Protein AF-A0A836Z031-F1 (afdb_monomer)

Radius of gyration: 17.19 Å; Cα contacts (8 Å, |Δi|>4): 223; chains: 1; bounding box: 53×37×48 Å

Secondary structure (DSSP, 8-state):
-HHHHHHHHHHHHHHHHHHHHHHHHHHHTT-HHHHHHHHHHHHHHHHHHHHTTS-HHHHHHHHHHHHHHHHHHHHHHH--S---HHHHHHHHHHHHHHHHHHHHHHHHH-HHHHHHHHHHHHHHHHTT-SSHHHHHHHHHHHHHHHHHHHHHHHHHH---HHHHHHHHHHHHHHHHHHT-S--

Solvent-accessible surface area (backbone atoms only — not comparable to full-atom values): 9432 Å² total; per-residue (Å²): 110,66,84,63,49,52,58,53,51,53,49,46,49,58,43,26,71,55,38,9,41,52,17,17,54,32,50,72,72,72,40,53,65,55,50,54,53,42,34,54,34,31,52,52,11,37,54,49,10,61,73,72,74,43,64,37,68,57,31,15,42,54,41,24,51,51,52,52,52,50,50,54,53,49,53,68,72,70,60,92,69,94,74,56,80,69,58,58,54,52,51,50,53,52,49,51,54,48,42,52,49,51,46,66,47,33,82,81,56,37,54,74,38,51,43,43,50,19,45,47,29,15,57,49,18,51,78,76,34,92,47,68,67,55,13,16,55,46,3,30,54,47,36,46,52,17,46,53,53,5,46,53,52,16,70,74,66,76,46,60,50,50,64,33,26,44,52,39,39,50,49,55,40,53,54,57,54,74,74,61,86,75,134

Sequence (183 aa):
MLEIILPAWLIGILLSFITAPLGAFVVWRKMAYFGDTLAHSALLGVALGIFIEINPYLAILILTLCITLLMVWLENHTQYSVEGVNIQRMRFILMILTALTIALSMKFVGALIITSLLIIPAATARRFARTPETMAMIAVVISMLAITMGLELSAFYNTAAGPSVVICSALLFALSFLWKEQG

Mean predicted aligned error: 7.41 Å

Structure (mmCIF, N/CA/C/O backbone):
data_AF-A0A836Z031-F1
#
_entry.id   AF-A0A836Z031-F1
#
loop_
_atom_site.group_PDB
_atom_site.id
_atom_site.type_symbol
_atom_site.label_atom_id
_atom_site.label_alt_id
_atom_site.label_comp_id
_atom_site.label_asym_id
_atom_site.label_entity_id
_atom_site.label_seq_id
_atom_site.pdbx_PDB_ins_code
_atom_site.Cartn_x
_atom_site.Cartn_y
_atom_site.Cartn_z
_atom_site.occupancy
_atom_site.B_iso_or_equiv
_atom_site.auth_seq_id
_atom_site.auth_comp_id
_atom_site.auth_asym_id
_atom_site.auth_atom_id
_atom_site.pdbx_PDB_model_num
ATOM 1 N N . MET A 1 1 ? -2.715 -15.569 -22.638 1.00 57.19 1 MET A N 1
ATOM 2 C CA . MET A 1 1 ? -3.529 -14.641 -21.814 1.00 57.19 1 MET A CA 1
ATOM 3 C C . MET A 1 1 ? -3.629 -15.114 -20.363 1.00 57.19 1 MET A C 1
ATOM 5 O O . MET A 1 1 ? -3.257 -14.358 -19.476 1.00 57.19 1 MET A O 1
ATOM 9 N N . LEU A 1 2 ? -4.021 -16.375 -20.120 1.00 57.16 2 LEU A N 1
ATOM 10 C CA . LEU A 1 2 ? -4.043 -16.995 -18.783 1.00 57.16 2 LEU A CA 1
ATOM 11 C C . LEU A 1 2 ? -2.684 -16.961 -18.055 1.00 57.16 2 LEU A C 1
ATOM 13 O O . LEU A 1 2 ? -2.659 -16.659 -16.873 1.00 57.16 2 LEU A O 1
ATOM 17 N N . GLU A 1 3 ? -1.556 -17.146 -18.746 1.00 63.25 3 GLU A N 1
ATOM 18 C CA . GLU A 1 3 ? -0.219 -17.097 -18.116 1.00 63.25 3 GLU A CA 1
ATOM 19 C C . GLU A 1 3 ? 0.196 -15.713 -17.580 1.00 63.25 3 GLU A C 1
ATOM 21 O O . GLU A 1 3 ? 1.059 -15.635 -16.713 1.00 63.25 3 GLU A O 1
ATOM 26 N N . ILE A 1 4 ? -0.425 -14.623 -18.050 1.00 64.88 4 ILE A N 1
ATOM 27 C CA . ILE A 1 4 ? -0.155 -13.251 -17.570 1.00 64.88 4 ILE A CA 1
ATOM 28 C C . ILE A 1 4 ? -1.161 -12.862 -16.476 1.00 64.88 4 ILE A C 1
ATOM 30 O O . ILE A 1 4 ? -0.805 -12.224 -15.488 1.00 64.88 4 ILE A O 1
ATOM 34 N N . ILE A 1 5 ? -2.420 -13.282 -16.629 1.00 69.94 5 ILE A N 1
ATOM 35 C CA . ILE A 1 5 ? -3.511 -12.970 -15.696 1.00 69.94 5 ILE A CA 1
ATOM 36 C C . ILE A 1 5 ? -3.399 -13.782 -14.402 1.00 69.94 5 ILE A C 1
ATOM 38 O O . ILE A 1 5 ? -3.606 -13.235 -13.326 1.00 69.94 5 ILE A O 1
ATOM 42 N N . LEU A 1 6 ? -3.045 -15.065 -14.480 1.00 74.81 6 LEU A N 1
ATOM 43 C CA . LEU A 1 6 ? -2.986 -15.967 -13.327 1.00 74.81 6 LEU A CA 1
ATOM 44 C C . LEU A 1 6 ? -1.967 -15.519 -12.256 1.00 74.81 6 LEU A C 1
ATOM 46 O O . LEU A 1 6 ? -2.359 -15.446 -11.090 1.00 74.81 6 LEU A O 1
ATOM 50 N N . PRO A 1 7 ? -0.715 -15.127 -12.585 1.00 77.44 7 PRO A N 1
ATOM 51 C CA . PRO A 1 7 ? 0.194 -14.573 -11.582 1.00 77.44 7 PRO A CA 1
ATOM 52 C C . PRO A 1 7 ? -0.292 -13.224 -11.046 1.00 77.44 7 PRO A C 1
ATOM 54 O O . PRO A 1 7 ? -0.205 -12.996 -9.844 1.00 77.44 7 PRO A O 1
ATOM 57 N N . ALA A 1 8 ? -0.853 -12.352 -11.889 1.00 75.44 8 ALA A N 1
ATOM 58 C CA . ALA A 1 8 ? -1.388 -11.066 -11.444 1.00 75.44 8 ALA A CA 1
ATOM 59 C C . ALA A 1 8 ? -2.571 -11.234 -10.471 1.00 75.44 8 ALA A C 1
ATOM 61 O O . ALA A 1 8 ? -2.651 -10.529 -9.467 1.00 75.44 8 ALA A O 1
ATOM 62 N N . TRP A 1 9 ? -3.445 -12.209 -10.722 1.00 82.31 9 TRP A N 1
ATOM 63 C CA . TRP A 1 9 ? -4.566 -12.550 -9.851 1.00 82.31 9 TRP A CA 1
ATOM 64 C C . TRP A 1 9 ? -4.086 -13.143 -8.520 1.00 82.31 9 TRP A C 1
ATOM 66 O O . TRP A 1 9 ? -4.514 -12.699 -7.455 1.00 82.31 9 TRP A O 1
ATOM 76 N N . LEU A 1 10 ? -3.123 -14.071 -8.565 1.00 84.50 10 LEU A N 1
ATOM 77 C CA . LEU A 1 10 ? -2.542 -14.696 -7.373 1.00 84.50 10 LEU A CA 1
ATOM 78 C C . LEU A 1 10 ? -1.809 -13.673 -6.489 1.00 84.50 10 LEU A C 1
ATOM 80 O O . LEU A 1 10 ? -2.006 -13.644 -5.274 1.00 84.50 10 LEU A O 1
ATOM 84 N N . ILE A 1 11 ? -1.009 -12.797 -7.104 1.00 83.88 11 ILE A N 1
ATOM 85 C CA . ILE A 1 11 ? -0.311 -11.704 -6.420 1.00 83.88 11 ILE A CA 1
ATOM 86 C C . ILE A 1 11 ? -1.317 -10.700 -5.855 1.00 83.88 11 ILE A C 1
ATOM 88 O O . ILE A 1 11 ? -1.160 -10.275 -4.716 1.00 83.88 11 ILE A O 1
ATOM 92 N N . GLY A 1 12 ? -2.366 -10.350 -6.604 1.00 84.62 12 GLY A N 1
ATOM 93 C CA . GLY A 1 12 ? -3.425 -9.461 -6.132 1.00 84.62 12 GLY A CA 1
ATOM 94 C C . GLY A 1 12 ? -4.126 -10.002 -4.884 1.00 84.62 12 GLY A C 1
ATOM 95 O O . GLY A 1 12 ? -4.279 -9.281 -3.899 1.00 84.62 12 GLY A O 1
ATOM 96 N N . ILE A 1 13 ? -4.487 -11.286 -4.881 1.00 87.44 13 ILE A N 1
ATOM 97 C CA . ILE A 1 13 ? -5.103 -11.941 -3.721 1.00 87.44 13 ILE A CA 1
ATOM 98 C C . ILE A 1 13 ? -4.151 -11.945 -2.519 1.00 87.44 13 ILE A C 1
ATOM 100 O O . ILE A 1 13 ? -4.549 -11.542 -1.425 1.00 87.44 13 ILE A O 1
ATOM 104 N N . LEU A 1 14 ? -2.891 -12.345 -2.718 1.00 88.44 14 LEU A N 1
ATOM 105 C CA . LEU A 1 14 ? -1.859 -12.317 -1.673 1.00 88.44 14 LEU A CA 1
ATOM 106 C C . LEU A 1 14 ? -1.674 -10.912 -1.095 1.00 88.44 14 LEU A C 1
ATOM 108 O O . LEU A 1 14 ? -1.623 -10.736 0.121 1.00 88.44 14 LEU A O 1
ATOM 112 N N . LEU A 1 15 ? -1.621 -9.905 -1.966 1.00 86.69 15 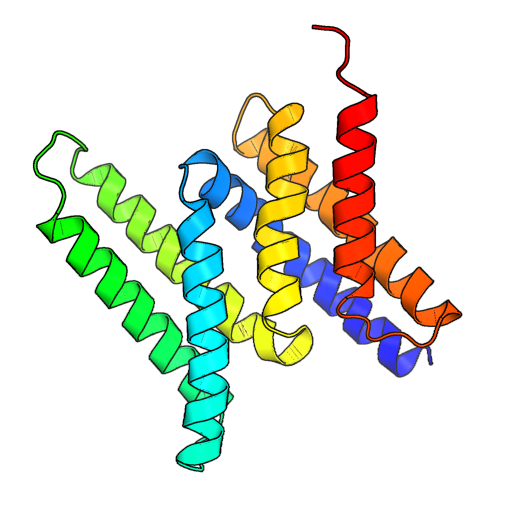LEU A N 1
ATOM 113 C CA . LEU A 1 15 ? -1.505 -8.510 -1.570 1.00 86.69 15 LEU A CA 1
ATOM 114 C C . LEU A 1 15 ? -2.714 -8.056 -0.772 1.00 86.69 15 LEU A C 1
ATOM 116 O O . LEU A 1 15 ? -2.518 -7.425 0.254 1.00 86.69 15 LEU A O 1
ATOM 120 N N . SER A 1 16 ? -3.931 -8.414 -1.179 1.00 87.50 16 SER A N 1
ATOM 121 C CA . SER A 1 16 ? -5.165 -8.054 -0.474 1.00 87.50 16 SER A CA 1
ATOM 122 C C . SER A 1 16 ? -5.163 -8.514 0.986 1.00 87.50 16 SER A C 1
ATOM 124 O O . SER A 1 16 ? -5.592 -7.771 1.868 1.00 87.50 16 SER A O 1
ATOM 126 N N . PHE A 1 17 ? -4.625 -9.704 1.270 1.00 89.38 17 PHE A N 1
ATOM 127 C CA . PHE A 1 17 ? -4.486 -10.196 2.644 1.00 89.38 17 PHE A CA 1
ATOM 128 C C . PHE A 1 17 ? -3.545 -9.350 3.505 1.00 89.38 17 PHE A C 1
ATOM 130 O O . PHE A 1 17 ? -3.709 -9.308 4.721 1.00 89.38 17 PHE A O 1
ATOM 137 N N . ILE A 1 18 ? -2.576 -8.671 2.895 1.00 89.19 18 ILE A N 1
ATOM 138 C CA . ILE A 1 18 ? -1.605 -7.832 3.598 1.00 89.19 18 ILE A CA 1
ATOM 139 C C . ILE A 1 18 ? -2.096 -6.379 3.631 1.00 89.19 18 ILE A C 1
ATOM 141 O O . ILE A 1 18 ? -2.169 -5.763 4.691 1.00 89.19 18 ILE A O 1
ATOM 145 N N . THR A 1 19 ? -2.469 -5.818 2.483 1.00 87.75 19 THR A N 1
ATOM 146 C CA . THR A 1 19 ? -2.800 -4.399 2.320 1.00 87.75 19 THR A CA 1
ATOM 147 C C . THR A 1 19 ? -4.156 -4.031 2.896 1.00 87.75 19 THR A C 1
ATOM 149 O O . THR A 1 19 ? -4.271 -2.943 3.451 1.00 87.75 19 THR A O 1
ATOM 152 N N . ALA A 1 20 ? -5.173 -4.894 2.820 1.00 88.94 20 ALA A N 1
ATOM 153 C CA . ALA A 1 20 ? -6.511 -4.538 3.290 1.00 88.94 20 ALA A CA 1
ATOM 154 C C . ALA A 1 20 ? -6.600 -4.424 4.827 1.00 88.94 20 ALA A C 1
ATOM 156 O O . ALA A 1 20 ? -7.161 -3.432 5.304 1.00 88.94 20 ALA A O 1
ATOM 157 N N . PRO A 1 21 ? -5.997 -5.329 5.631 1.00 90.00 21 PRO A N 1
ATOM 158 C CA . PRO A 1 21 ? -5.911 -5.127 7.075 1.00 90.00 21 PRO A CA 1
ATOM 159 C C . PRO A 1 21 ? -5.090 -3.890 7.433 1.00 90.00 21 PRO A C 1
ATOM 161 O O . PRO A 1 21 ? -5.532 -3.071 8.237 1.00 90.00 21 PRO A O 1
ATOM 164 N N . LEU A 1 22 ? -3.929 -3.698 6.799 1.00 88.75 22 LEU A N 1
ATOM 165 C CA . LEU A 1 22 ? -3.092 -2.523 7.055 1.00 88.75 22 LEU A CA 1
ATOM 166 C C . LEU A 1 22 ? -3.809 -1.224 6.708 1.00 88.75 22 LEU A C 1
ATOM 168 O O . LEU A 1 22 ? -3.780 -0.281 7.493 1.00 88.75 22 LEU A O 1
ATOM 172 N N . GLY A 1 23 ? -4.522 -1.202 5.589 1.00 86.50 23 GLY A N 1
ATOM 173 C CA . GLY A 1 23 ? -5.384 -0.107 5.178 1.00 86.50 23 GLY A CA 1
ATOM 174 C C . GLY A 1 23 ? -6.489 0.188 6.176 1.00 86.50 23 GLY A C 1
ATOM 175 O O . GLY A 1 23 ? -6.704 1.349 6.522 1.00 86.50 23 GLY A O 1
ATOM 176 N N . ALA A 1 24 ? -7.136 -0.848 6.719 1.00 87.19 24 ALA A N 1
ATOM 177 C CA . ALA A 1 24 ? -8.134 -0.681 7.766 1.00 87.19 24 ALA A CA 1
ATOM 178 C C . ALA A 1 24 ? -7.546 0.021 9.001 1.00 87.19 24 ALA A C 1
ATOM 180 O O . ALA A 1 24 ? -8.112 1.012 9.466 1.00 87.19 24 ALA A O 1
ATOM 181 N N . PHE A 1 25 ? -6.369 -0.401 9.474 1.00 85.75 25 PHE A N 1
ATOM 182 C CA . PHE A 1 25 ? -5.689 0.243 10.604 1.00 85.75 25 PHE A CA 1
ATOM 183 C C . PHE A 1 25 ? -5.220 1.671 10.292 1.00 85.75 25 PHE A C 1
ATOM 185 O O . PHE A 1 25 ? -5.391 2.574 11.116 1.00 85.75 25 PHE A O 1
ATOM 192 N N . VAL A 1 26 ? -4.664 1.905 9.102 1.00 83.25 26 VAL A N 1
ATOM 193 C CA . VAL A 1 26 ? -4.210 3.228 8.650 1.00 83.25 26 VAL A CA 1
ATOM 194 C C . VAL A 1 26 ? -5.387 4.205 8.571 1.00 83.25 26 VAL A C 1
ATOM 196 O O . VAL A 1 26 ? -5.332 5.301 9.132 1.00 83.25 26 VAL A O 1
ATOM 199 N N . VAL A 1 27 ? -6.497 3.807 7.949 1.00 83.56 27 VAL A N 1
ATOM 200 C CA . VAL A 1 27 ? -7.698 4.644 7.821 1.00 83.56 27 VAL A CA 1
ATOM 201 C C . VAL A 1 27 ? -8.367 4.873 9.182 1.00 83.56 27 VAL A C 1
ATOM 203 O O . VAL A 1 27 ? -8.797 5.996 9.476 1.00 83.56 27 VAL A O 1
ATOM 206 N N . TRP A 1 28 ? -8.427 3.850 10.041 1.00 79.00 28 TRP A N 1
ATOM 207 C CA . TRP A 1 28 ? -9.024 3.956 11.376 1.00 79.00 28 TRP A CA 1
ATOM 208 C C . TRP A 1 28 ? -8.324 5.013 12.234 1.00 79.00 28 TRP A C 1
ATOM 210 O O . TRP A 1 28 ? -8.984 5.848 12.854 1.00 79.00 28 TRP A O 1
ATOM 220 N N . ARG A 1 29 ? -6.986 5.050 12.206 1.00 75.00 29 ARG A N 1
ATOM 221 C CA . ARG A 1 29 ? -6.176 5.999 12.991 1.00 75.00 29 ARG A CA 1
ATOM 222 C C . ARG A 1 29 ? -6.023 7.381 12.342 1.00 75.00 29 ARG A C 1
ATOM 224 O O . ARG A 1 29 ? -5.186 8.159 12.783 1.00 75.00 29 ARG A O 1
ATOM 231 N N . LYS A 1 30 ? -6.822 7.697 11.311 1.00 74.19 30 LYS A N 1
ATOM 232 C CA . LYS A 1 30 ? -6.727 8.938 10.512 1.00 74.19 30 LYS A CA 1
ATOM 233 C C . LYS A 1 30 ? -5.345 9.133 9.861 1.00 74.19 30 LYS A C 1
ATOM 235 O O . LYS A 1 30 ? -4.927 10.255 9.605 1.00 74.19 30 LYS A O 1
ATOM 240 N N . MET A 1 31 ? -4.661 8.031 9.556 1.00 75.00 31 MET A N 1
ATOM 241 C CA . MET A 1 31 ? -3.330 7.996 8.944 1.00 75.00 31 MET A CA 1
ATOM 242 C C . MET A 1 31 ? -3.389 7.814 7.412 1.00 75.00 31 MET A C 1
ATOM 244 O O . MET A 1 31 ? -2.391 7.470 6.791 1.00 75.00 31 MET A O 1
ATOM 248 N N . ALA A 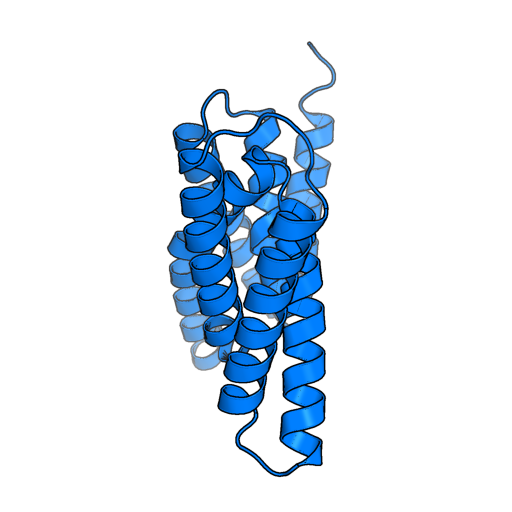1 32 ? -4.536 8.042 6.765 1.00 76.06 32 ALA A N 1
ATOM 249 C CA . ALA A 1 32 ? -4.685 7.826 5.319 1.00 76.06 32 ALA A CA 1
ATOM 250 C C . ALA A 1 32 ? -3.675 8.633 4.473 1.00 76.06 32 ALA A C 1
ATOM 252 O O . ALA A 1 32 ? -3.178 8.127 3.470 1.00 76.06 32 ALA A O 1
ATOM 253 N N . TYR A 1 33 ? -3.309 9.837 4.927 1.00 79.06 33 TYR A N 1
ATOM 254 C CA . TYR A 1 33 ? -2.325 10.701 4.265 1.00 79.06 33 TYR A CA 1
ATOM 255 C C . TYR A 1 33 ? -0.933 10.065 4.138 1.00 79.06 33 TYR A C 1
ATOM 257 O O . TYR A 1 33 ? -0.228 10.345 3.175 1.00 79.06 33 TYR A O 1
ATOM 265 N N . PHE A 1 34 ? -0.542 9.177 5.062 1.00 78.06 34 PHE A N 1
ATOM 266 C CA . PHE A 1 34 ? 0.760 8.506 5.000 1.00 78.06 34 PHE A CA 1
ATOM 267 C C . PHE A 1 34 ? 0.853 7.551 3.808 1.00 78.06 34 PHE A C 1
ATOM 269 O O . PHE A 1 34 ? 1.896 7.453 3.176 1.00 78.06 34 PHE A O 1
ATOM 276 N N . GLY A 1 35 ? -0.237 6.861 3.462 1.00 79.50 35 GLY A N 1
ATOM 277 C CA . GLY A 1 35 ? -0.244 5.986 2.289 1.00 79.50 35 GLY A CA 1
ATOM 278 C C . GLY A 1 35 ? 0.029 6.760 0.997 1.00 79.50 35 GLY A C 1
ATOM 279 O O . GLY A 1 35 ? 0.789 6.299 0.147 1.00 79.50 35 GLY A O 1
ATOM 280 N N . ASP A 1 36 ? -0.543 7.959 0.881 1.00 83.06 36 ASP A N 1
ATOM 281 C CA . ASP A 1 36 ? -0.376 8.822 -0.287 1.00 83.06 36 ASP 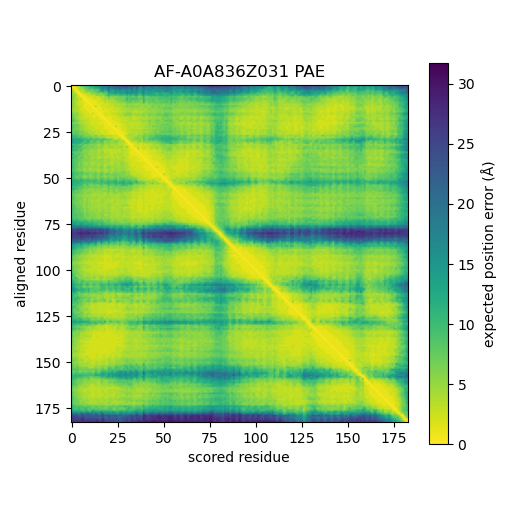A CA 1
ATOM 282 C C . ASP A 1 36 ? 1.038 9.419 -0.380 1.00 83.06 36 ASP A C 1
ATOM 284 O O . ASP A 1 36 ? 1.666 9.368 -1.443 1.00 83.06 36 ASP A O 1
ATOM 288 N N . THR A 1 37 ? 1.598 9.894 0.740 1.00 85.75 37 THR A N 1
ATOM 289 C CA . THR A 1 37 ? 2.982 10.393 0.764 1.00 85.75 37 THR A CA 1
ATOM 290 C C . THR A 1 37 ? 3.982 9.288 0.437 1.00 85.75 37 THR A C 1
ATOM 292 O O . THR A 1 37 ? 4.902 9.517 -0.351 1.00 85.75 37 THR A O 1
ATOM 295 N N . LEU A 1 38 ? 3.793 8.073 0.962 1.00 86.56 38 LEU A N 1
ATOM 296 C CA . LEU A 1 38 ? 4.660 6.927 0.674 1.00 86.56 38 LEU A CA 1
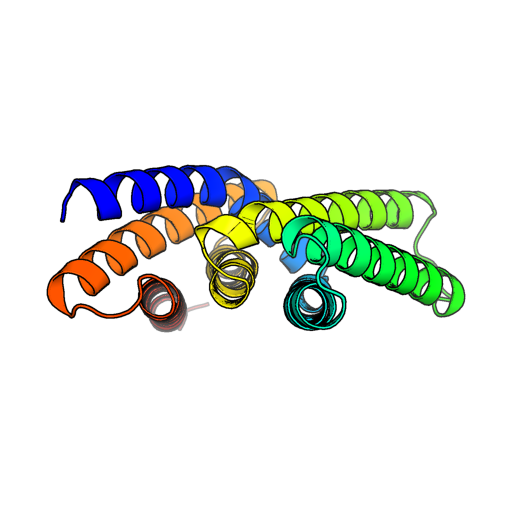ATOM 297 C C . LEU A 1 38 ? 4.609 6.505 -0.798 1.00 86.56 38 LEU A C 1
ATOM 299 O O . LEU A 1 38 ? 5.634 6.115 -1.349 1.00 86.56 38 LEU A O 1
ATOM 303 N N . ALA A 1 39 ? 3.465 6.625 -1.468 1.00 84.00 39 ALA A N 1
ATOM 304 C CA . ALA A 1 39 ? 3.366 6.294 -2.887 1.00 84.00 39 ALA A CA 1
ATOM 305 C C . ALA A 1 39 ? 4.040 7.326 -3.794 1.00 84.00 39 ALA A C 1
ATOM 307 O O . ALA A 1 39 ? 4.768 6.943 -4.711 1.00 84.00 39 ALA A O 1
ATOM 308 N N . HIS A 1 40 ? 3.870 8.620 -3.512 1.00 85.38 40 HIS A N 1
ATOM 309 C CA . HIS A 1 40 ? 4.608 9.676 -4.214 1.00 85.38 40 HIS A CA 1
ATOM 310 C C . HIS A 1 40 ? 6.117 9.550 -3.981 1.00 85.38 40 HIS A C 1
ATOM 312 O O . HIS A 1 40 ? 6.909 9.695 -4.912 1.00 85.38 40 HIS A O 1
ATOM 318 N N . SER A 1 41 ? 6.511 9.193 -2.758 1.00 87.50 41 SER A N 1
ATOM 319 C CA . SER A 1 41 ? 7.896 8.868 -2.411 1.00 87.50 41 SER A CA 1
ATOM 320 C C . SER A 1 41 ? 8.410 7.689 -3.226 1.00 87.50 41 SER A C 1
ATOM 322 O O . SER A 1 41 ? 9.487 7.762 -3.799 1.00 87.50 41 SER A O 1
ATOM 324 N N . ALA A 1 42 ? 7.631 6.616 -3.347 1.00 85.75 42 ALA A N 1
ATOM 325 C CA . ALA A 1 42 ? 8.021 5.446 -4.119 1.00 85.75 42 ALA A CA 1
ATOM 326 C C . ALA A 1 42 ? 8.171 5.765 -5.621 1.00 85.75 42 ALA A C 1
ATOM 328 O O . ALA A 1 42 ? 9.127 5.310 -6.248 1.00 85.75 42 ALA A O 1
ATOM 329 N N . LEU A 1 43 ? 7.298 6.609 -6.190 1.00 86.62 43 LEU A N 1
ATOM 330 C CA . LEU A 1 43 ? 7.439 7.123 -7.561 1.00 86.62 43 LEU A CA 1
ATOM 331 C C . LEU A 1 43 ? 8.720 7.949 -7.738 1.00 86.62 43 LEU A C 1
ATOM 333 O O . LEU A 1 43 ? 9.460 7.734 -8.699 1.00 86.62 43 LEU A O 1
ATOM 337 N N . LEU A 1 44 ? 9.016 8.843 -6.790 1.00 88.69 44 LEU A N 1
ATOM 338 C CA . LEU A 1 44 ? 10.261 9.617 -6.779 1.00 88.69 44 LEU A CA 1
ATOM 339 C C . LEU A 1 44 ? 11.488 8.695 -6.664 1.00 88.69 44 LEU A C 1
ATOM 341 O O . LEU A 1 44 ? 12.511 8.943 -7.297 1.00 88.69 44 LEU A O 1
ATOM 345 N N . GLY A 1 45 ? 11.362 7.586 -5.933 1.00 87.94 45 GLY A N 1
ATOM 346 C CA . GLY A 1 45 ? 12.407 6.575 -5.764 1.00 87.94 45 GLY A CA 1
ATOM 347 C C . GLY A 1 45 ? 12.695 5.811 -7.047 1.00 87.94 45 GLY A C 1
ATOM 348 O O . GLY A 1 45 ? 13.860 5.608 -7.379 1.00 87.94 45 GLY A O 1
ATOM 349 N N . VAL A 1 46 ? 11.659 5.457 -7.814 1.00 86.81 46 VAL A N 1
ATOM 350 C CA . VAL A 1 46 ? 11.840 4.901 -9.164 1.00 86.81 46 VAL A CA 1
ATOM 351 C C . VAL A 1 46 ? 12.562 5.898 -10.062 1.00 86.81 46 VAL A C 1
ATOM 353 O O . VAL A 1 46 ? 13.535 5.526 -10.713 1.00 86.81 46 VAL A O 1
ATOM 356 N N . ALA A 1 47 ? 12.115 7.157 -10.083 1.00 88.75 47 ALA A N 1
ATOM 357 C CA . ALA A 1 47 ? 12.697 8.185 -10.941 1.00 88.75 47 ALA A CA 1
ATOM 358 C C . ALA A 1 47 ? 14.184 8.426 -10.626 1.00 88.75 47 ALA A C 1
ATOM 360 O O . ALA A 1 47 ? 15.013 8.412 -11.534 1.00 88.75 47 ALA A O 1
ATOM 361 N N . LEU A 1 48 ? 14.537 8.571 -9.344 1.00 89.19 48 LEU A N 1
ATOM 362 C CA . LEU A 1 48 ? 15.931 8.709 -8.911 1.00 89.19 48 LEU A CA 1
ATOM 363 C C . LEU A 1 48 ? 16.754 7.444 -9.160 1.00 89.19 48 LEU A C 1
ATOM 365 O O . LEU A 1 48 ? 17.911 7.550 -9.552 1.00 89.19 48 LEU A O 1
ATOM 369 N N . GLY A 1 49 ? 16.178 6.257 -8.956 1.00 87.94 49 GLY A N 1
ATOM 370 C CA . GLY A 1 49 ? 16.861 4.991 -9.222 1.00 87.94 49 GLY A CA 1
ATOM 371 C C . GLY A 1 49 ? 17.279 4.866 -10.683 1.00 87.94 49 GLY A C 1
ATOM 372 O O . GLY A 1 49 ? 18.431 4.555 -10.965 1.00 87.94 49 GLY A O 1
ATOM 373 N N . ILE A 1 50 ? 16.368 5.203 -11.601 1.00 88.06 50 ILE A N 1
ATOM 374 C CA . ILE A 1 50 ? 16.655 5.231 -13.040 1.00 88.06 50 ILE A CA 1
ATOM 375 C C . ILE A 1 50 ? 17.705 6.303 -13.364 1.00 88.06 50 ILE A C 1
ATOM 377 O O . ILE A 1 50 ? 18.621 6.033 -14.132 1.00 88.06 50 ILE A O 1
ATOM 381 N N . PHE A 1 51 ? 17.610 7.493 -12.762 1.00 91.25 51 PHE A N 1
ATOM 382 C CA . PHE A 1 51 ? 18.539 8.599 -13.018 1.00 91.25 51 PHE A CA 1
ATOM 383 C C . PHE A 1 51 ? 19.976 8.330 -12.538 1.00 91.25 51 PHE A C 1
ATOM 385 O O . PHE A 1 51 ? 20.925 8.754 -13.185 1.00 91.25 51 PHE A O 1
ATOM 392 N N . ILE A 1 52 ? 20.142 7.631 -11.412 1.00 90.81 52 ILE A N 1
ATOM 393 C CA . ILE A 1 52 ? 21.452 7.310 -10.813 1.00 90.81 52 ILE A CA 1
ATOM 394 C C . ILE A 1 52 ? 21.980 5.951 -11.332 1.00 90.81 52 ILE A C 1
ATOM 396 O O . ILE A 1 52 ? 23.036 5.492 -10.912 1.00 90.81 52 ILE A O 1
ATOM 400 N N . GLU A 1 53 ? 21.256 5.289 -12.244 1.00 88.88 53 GLU A N 1
ATOM 401 C CA . GLU A 1 53 ? 21.564 3.940 -12.757 1.00 88.88 53 GLU A CA 1
ATOM 402 C C . GLU A 1 53 ? 21.699 2.866 -11.654 1.00 88.88 53 GLU A C 1
ATOM 404 O O . GLU A 1 53 ? 22.369 1.844 -11.807 1.00 88.88 53 GLU A O 1
ATOM 409 N N . ILE A 1 54 ? 21.021 3.067 -10.520 1.00 88.94 54 ILE A N 1
ATOM 410 C CA . ILE A 1 54 ? 20.941 2.093 -9.425 1.00 88.94 54 ILE A CA 1
ATOM 411 C C . ILE A 1 54 ? 19.703 1.221 -9.634 1.00 88.94 54 ILE A C 1
ATOM 413 O O . ILE A 1 54 ? 18.707 1.643 -10.217 1.00 88.94 54 ILE A O 1
ATOM 417 N N . ASN A 1 55 ? 19.729 -0.005 -9.105 1.00 87.00 55 ASN A N 1
ATOM 418 C CA . ASN A 1 55 ? 18.559 -0.874 -9.091 1.00 87.00 55 ASN A CA 1
ATOM 419 C C . ASN A 1 55 ? 17.316 -0.120 -8.539 1.00 87.00 55 ASN A C 1
ATOM 421 O O . ASN A 1 55 ? 17.302 0.225 -7.349 1.00 87.00 55 ASN A O 1
ATOM 425 N N . PRO A 1 56 ? 16.260 0.100 -9.355 1.00 82.62 56 PRO A N 1
ATOM 426 C CA . PRO A 1 56 ? 15.096 0.896 -8.967 1.00 82.62 56 PRO A CA 1
ATOM 427 C C . PRO A 1 56 ? 14.403 0.364 -7.715 1.00 82.62 56 PRO A C 1
ATOM 429 O O . PRO A 1 56 ? 13.874 1.138 -6.925 1.00 82.62 56 PRO A O 1
ATOM 432 N N . TYR A 1 57 ? 14.449 -0.950 -7.483 1.00 83.06 57 TYR A N 1
ATOM 433 C CA . TYR A 1 57 ? 13.846 -1.564 -6.302 1.00 83.06 57 TYR A CA 1
ATOM 434 C C . TYR A 1 57 ? 14.555 -1.146 -5.010 1.00 83.06 57 TYR A C 1
ATOM 436 O O . TYR A 1 57 ? 13.895 -0.871 -4.009 1.00 83.06 57 TYR A O 1
ATOM 444 N N . LEU A 1 58 ? 15.890 -1.052 -5.036 1.00 86.88 58 LEU A N 1
ATOM 445 C CA . LEU A 1 58 ? 16.653 -0.535 -3.899 1.00 86.88 58 LEU A CA 1
ATOM 446 C C . LEU A 1 58 ? 16.367 0.951 -3.687 1.00 86.88 58 LEU A C 1
ATOM 448 O O . LEU A 1 58 ? 16.180 1.372 -2.549 1.00 86.88 58 LEU A O 1
ATOM 452 N N . ALA A 1 59 ? 16.294 1.728 -4.770 1.00 88.25 59 ALA A N 1
ATOM 453 C CA . ALA A 1 59 ? 16.014 3.157 -4.694 1.00 88.25 59 ALA A CA 1
ATOM 454 C C . ALA A 1 59 ? 14.628 3.440 -4.086 1.00 88.25 59 ALA A C 1
ATOM 456 O O . ALA A 1 59 ? 14.517 4.262 -3.177 1.00 88.25 59 ALA A O 1
ATOM 457 N N . ILE A 1 60 ? 13.591 2.701 -4.504 1.00 87.44 60 ILE A N 1
ATOM 458 C CA . ILE A 1 60 ? 12.248 2.761 -3.904 1.00 87.44 60 ILE A CA 1
ATOM 459 C C . ILE A 1 60 ? 12.310 2.436 -2.414 1.00 87.44 60 ILE A C 1
ATOM 461 O O . ILE A 1 60 ? 11.770 3.191 -1.606 1.00 87.44 60 ILE A O 1
ATOM 465 N N . LEU A 1 61 ? 12.950 1.323 -2.042 1.00 87.94 61 LEU A N 1
ATOM 466 C CA . LEU A 1 61 ? 13.006 0.870 -0.654 1.00 87.94 61 LEU A CA 1
ATOM 467 C C . LEU A 1 61 ? 13.706 1.903 0.235 1.00 87.94 61 LEU A C 1
ATOM 469 O O . LEU A 1 61 ? 13.155 2.296 1.261 1.00 87.94 61 LEU A O 1
ATOM 473 N N . ILE A 1 62 ? 14.888 2.369 -0.177 1.00 89.69 62 ILE A N 1
ATOM 474 C CA . ILE A 1 62 ? 15.686 3.345 0.571 1.00 89.69 62 ILE A CA 1
ATOM 475 C C . ILE A 1 62 ? 14.912 4.648 0.729 1.00 89.69 62 ILE A C 1
ATOM 477 O O . ILE A 1 62 ? 14.802 5.163 1.840 1.00 89.69 62 ILE A O 1
ATOM 481 N N . LEU A 1 63 ? 14.354 5.178 -0.359 1.00 90.56 63 LEU A N 1
ATOM 482 C CA . LEU A 1 63 ? 13.689 6.471 -0.317 1.00 90.56 63 LEU A CA 1
ATOM 483 C C . LEU A 1 63 ? 12.376 6.417 0.471 1.00 90.56 63 LEU A C 1
ATOM 485 O O . LEU A 1 63 ? 12.113 7.302 1.282 1.00 90.56 63 LEU A O 1
ATOM 489 N N . THR A 1 64 ? 11.575 5.367 0.284 1.00 87.69 64 THR A N 1
ATOM 490 C CA . THR A 1 64 ? 10.318 5.185 1.025 1.00 87.69 64 THR A CA 1
ATOM 491 C C . THR A 1 64 ? 10.602 5.045 2.520 1.00 87.69 64 THR A C 1
ATOM 493 O O . THR A 1 64 ? 9.924 5.668 3.338 1.00 87.69 64 THR A O 1
ATOM 496 N N . LEU A 1 65 ? 11.646 4.298 2.897 1.00 89.56 65 LEU A N 1
ATOM 497 C CA . LEU A 1 65 ? 12.068 4.170 4.292 1.00 89.56 65 LEU A CA 1
ATOM 498 C C . LEU A 1 65 ? 12.600 5.499 4.849 1.00 89.56 65 LEU A C 1
ATOM 500 O O . LEU A 1 65 ? 12.254 5.875 5.966 1.00 89.56 65 LEU A O 1
ATOM 504 N N . CYS A 1 66 ? 13.386 6.237 4.061 1.00 91.44 66 CYS A N 1
ATOM 505 C CA . CYS A 1 66 ? 13.908 7.550 4.430 1.00 91.44 66 CYS A CA 1
ATOM 506 C C . CYS A 1 66 ? 12.774 8.550 4.703 1.00 91.44 66 CYS A C 1
ATOM 508 O O . CYS A 1 66 ? 12.755 9.178 5.761 1.00 91.44 66 CYS A O 1
ATOM 510 N N . ILE A 1 67 ? 11.782 8.637 3.809 1.00 89.62 67 ILE A N 1
ATOM 511 C CA . ILE A 1 67 ? 10.627 9.529 3.988 1.00 89.62 67 ILE A CA 1
ATOM 512 C C . ILE A 1 67 ? 9.744 9.075 5.153 1.00 89.62 67 ILE A C 1
ATOM 514 O O . ILE A 1 67 ? 9.271 9.916 5.915 1.00 89.62 67 ILE A O 1
ATOM 518 N N . THR A 1 68 ? 9.583 7.765 5.359 1.00 87.44 68 THR A N 1
ATOM 519 C CA . THR A 1 68 ? 8.897 7.234 6.548 1.00 87.44 68 THR A CA 1
ATOM 520 C C . THR A 1 68 ? 9.572 7.714 7.832 1.00 87.44 68 THR A C 1
ATOM 522 O O . THR A 1 68 ? 8.905 8.210 8.738 1.00 87.44 68 THR A O 1
ATOM 525 N N . LEU A 1 69 ? 10.902 7.611 7.904 1.00 87.62 69 LEU A N 1
ATOM 526 C CA . LEU A 1 69 ? 11.672 8.042 9.069 1.00 87.62 69 LEU A CA 1
ATOM 527 C C . LEU A 1 69 ? 11.570 9.558 9.285 1.00 87.62 69 LEU A C 1
ATOM 529 O O . LEU A 1 69 ? 11.411 10.010 10.417 1.00 87.62 69 LEU A O 1
ATOM 533 N N . LEU A 1 70 ? 11.625 10.334 8.199 1.00 87.81 70 LEU A N 1
ATOM 534 C CA . LEU A 1 70 ? 11.489 11.788 8.231 1.00 87.81 70 LEU A CA 1
ATOM 535 C C . LEU A 1 70 ? 10.107 12.216 8.739 1.00 87.81 70 LEU A C 1
ATOM 537 O O . LEU A 1 70 ? 10.019 13.108 9.578 1.00 87.81 70 LEU A O 1
ATOM 541 N N . MET A 1 71 ? 9.038 11.561 8.277 1.00 83.50 71 MET A N 1
ATOM 542 C CA . MET A 1 71 ? 7.670 11.804 8.745 1.00 83.50 71 MET A CA 1
ATOM 543 C C . MET A 1 71 ? 7.524 11.520 10.240 1.00 83.50 71 MET A C 1
ATOM 545 O O . MET A 1 71 ? 6.993 12.354 10.968 1.00 83.50 71 MET A O 1
ATOM 549 N N . VAL A 1 72 ? 8.054 10.388 10.711 1.00 82.38 72 VAL A N 1
ATOM 550 C CA . VAL A 1 72 ? 8.054 10.033 12.140 1.00 82.38 72 VAL A CA 1
ATOM 551 C C . VAL A 1 72 ? 8.813 11.075 12.959 1.00 82.38 72 VAL A C 1
ATOM 553 O O . VAL A 1 72 ? 8.358 11.491 14.025 1.00 82.38 72 VAL A O 1
ATOM 556 N N . TRP A 1 73 ? 9.978 11.501 12.471 1.00 83.06 73 TRP A N 1
ATOM 557 C CA . TRP A 1 73 ? 10.798 12.497 13.147 1.00 83.06 73 TRP A CA 1
ATOM 558 C C . TRP A 1 73 ? 10.082 13.850 13.224 1.00 83.06 73 TRP A C 1
ATOM 560 O O . TRP A 1 73 ? 10.065 14.478 14.282 1.00 83.06 73 TRP A O 1
ATOM 570 N N . LEU A 1 74 ? 9.425 14.268 12.140 1.00 81.56 74 LEU A N 1
ATOM 571 C CA . LEU A 1 74 ? 8.665 15.513 12.086 1.00 81.56 74 LEU A CA 1
ATOM 572 C C . LEU A 1 74 ? 7.428 15.474 12.996 1.00 81.56 74 LEU A C 1
ATOM 574 O O . LEU A 1 74 ? 7.158 16.452 13.694 1.00 81.56 74 LEU A O 1
ATOM 578 N N . GLU A 1 75 ? 6.707 14.349 13.040 1.00 73.94 75 GLU A N 1
ATOM 579 C CA . GLU A 1 75 ? 5.566 14.135 13.946 1.00 73.94 75 GLU A CA 1
ATOM 580 C C . GLU A 1 75 ? 6.010 14.228 15.416 1.00 73.94 75 GLU A C 1
ATOM 582 O O . GLU A 1 75 ? 5.321 14.831 16.237 1.00 73.94 75 GLU A O 1
ATOM 587 N N . ASN A 1 76 ? 7.205 13.723 15.740 1.00 73.62 76 ASN A N 1
ATOM 588 C CA . ASN A 1 76 ? 7.768 13.813 17.087 1.00 73.62 76 ASN A CA 1
ATOM 589 C C . ASN A 1 76 ? 8.151 15.248 17.505 1.00 73.62 76 ASN A C 1
ATOM 591 O O . ASN A 1 76 ? 8.118 15.555 18.692 1.00 73.62 76 ASN A O 1
ATOM 595 N N . HIS A 1 77 ? 8.498 16.129 16.559 1.00 68.12 77 HIS A N 1
ATOM 596 C CA . HIS A 1 77 ? 8.866 17.528 16.852 1.00 68.12 77 HIS A CA 1
ATOM 597 C C . HIS A 1 77 ? 7.691 18.508 16.811 1.00 68.12 77 HIS A C 1
ATOM 599 O O . HIS A 1 77 ? 7.766 19.579 17.407 1.00 68.12 77 HIS A O 1
ATOM 605 N N . THR A 1 78 ? 6.604 18.169 16.117 1.00 63.00 78 THR A N 1
ATOM 606 C CA . THR A 1 78 ? 5.464 19.081 15.907 1.00 63.00 78 THR A CA 1
ATOM 607 C C . THR A 1 78 ? 4.298 18.858 16.873 1.00 63.00 78 THR A C 1
ATOM 609 O O . THR A 1 78 ? 3.406 19.701 16.952 1.00 63.00 78 THR A O 1
ATOM 612 N N . GLN A 1 79 ? 4.284 17.768 17.646 1.00 53.12 79 GLN A N 1
ATOM 613 C CA . GLN A 1 79 ? 3.207 17.465 18.594 1.00 53.12 79 GLN A CA 1
ATOM 614 C C . GLN A 1 79 ? 3.588 17.816 20.044 1.00 53.12 79 GLN A C 1
ATOM 616 O O . GLN A 1 79 ? 3.935 16.955 20.847 1.00 53.12 79 GLN A O 1
ATOM 621 N N . TYR A 1 80 ? 3.424 19.087 20.421 1.00 50.25 80 TYR A N 1
ATOM 622 C CA . TYR A 1 80 ? 3.165 19.460 21.818 1.00 50.25 80 TYR A CA 1
ATOM 623 C C . TYR A 1 80 ? 1.684 19.192 22.139 1.00 50.25 80 TYR A C 1
ATOM 625 O O . TYR A 1 80 ? 0.881 20.119 22.093 1.00 50.25 80 TYR A O 1
ATOM 633 N N . SER A 1 81 ? 1.293 17.939 22.420 1.00 45.31 81 SER A N 1
ATOM 634 C CA . SER A 1 81 ? 0.087 17.619 23.217 1.00 45.31 81 SER A CA 1
ATOM 635 C C . SER A 1 81 ? -0.231 16.119 23.300 1.00 45.31 81 SER A C 1
ATOM 637 O O . SER A 1 81 ? -0.663 15.502 22.335 1.00 45.31 81 SER A O 1
ATOM 639 N N . VAL A 1 82 ? -0.115 15.576 24.517 1.00 53.44 82 VAL A N 1
ATOM 640 C CA . VAL A 1 82 ? -0.996 14.561 25.146 1.00 53.44 82 VAL A CA 1
ATOM 641 C C . VAL A 1 82 ? -1.275 13.192 24.489 1.00 53.44 82 VAL A C 1
ATOM 643 O O . VAL A 1 82 ? -2.048 12.423 25.057 1.00 53.44 82 VAL A O 1
ATOM 646 N N . GLU A 1 83 ? -0.620 12.775 23.403 1.00 54.53 83 GLU A N 1
ATOM 647 C CA . GLU A 1 83 ? -0.652 11.354 22.995 1.00 54.53 83 GLU A CA 1
ATOM 648 C C . GLU A 1 83 ? 0.466 10.564 23.703 1.00 54.53 83 GLU A C 1
ATOM 650 O O . GLU A 1 83 ? 1.653 10.774 23.473 1.00 54.53 83 GLU A O 1
ATOM 655 N N . GLY A 1 84 ? 0.094 9.656 24.613 1.00 60.53 84 GLY A N 1
ATOM 656 C CA . GLY A 1 84 ? 1.044 8.862 25.400 1.00 60.53 84 GLY A CA 1
ATOM 657 C C . GLY A 1 84 ? 2.030 8.033 24.557 1.00 60.53 84 GLY A C 1
ATOM 658 O O . GLY A 1 84 ? 1.705 7.561 23.466 1.00 60.53 84 GLY A O 1
ATOM 659 N N . VAL A 1 85 ? 3.217 7.777 25.125 1.00 60.91 85 VAL A N 1
ATOM 660 C CA . VAL A 1 85 ? 4.394 7.104 24.518 1.00 60.91 85 VAL A CA 1
ATOM 661 C C . VAL A 1 85 ? 4.070 5.798 23.762 1.00 60.91 85 VAL A C 1
ATOM 663 O O . VAL A 1 85 ? 4.771 5.419 22.822 1.00 60.91 85 VAL A O 1
ATOM 666 N N . ASN A 1 86 ? 2.990 5.098 24.122 1.00 67.38 86 ASN A N 1
ATOM 667 C CA . ASN A 1 86 ? 2.611 3.834 23.484 1.00 67.38 86 ASN A CA 1
ATOM 668 C C . ASN A 1 86 ? 1.991 4.010 22.080 1.00 67.38 86 ASN A C 1
ATOM 670 O O . ASN A 1 86 ? 2.142 3.155 21.209 1.00 67.38 86 ASN A O 1
ATOM 674 N N . ILE A 1 87 ? 1.321 5.138 21.827 1.00 68.19 87 ILE A N 1
ATOM 675 C CA . ILE A 1 87 ? 0.660 5.419 20.544 1.00 68.19 87 ILE A CA 1
ATOM 676 C C . ILE A 1 87 ? 1.696 5.694 19.451 1.00 68.19 87 ILE A C 1
ATOM 678 O O . ILE A 1 87 ? 1.527 5.222 18.325 1.00 68.19 87 ILE A O 1
ATOM 682 N N . GLN A 1 88 ? 2.785 6.387 19.792 1.00 72.94 88 GLN A N 1
ATOM 683 C CA . GLN A 1 88 ? 3.882 6.688 18.870 1.00 72.94 88 GLN A CA 1
ATOM 684 C C . GLN A 1 88 ? 4.563 5.411 18.359 1.00 72.94 88 GLN A C 1
ATOM 686 O O . GLN A 1 88 ? 4.763 5.262 17.155 1.00 72.94 88 GLN A O 1
ATOM 691 N N . ARG A 1 89 ? 4.841 4.438 19.242 1.00 75.88 89 ARG A N 1
ATOM 692 C CA . ARG A 1 89 ? 5.440 3.149 18.841 1.00 75.88 89 ARG A CA 1
ATOM 693 C C . ARG A 1 89 ? 4.545 2.376 17.877 1.00 75.88 89 ARG A C 1
ATOM 695 O O . ARG A 1 89 ? 5.031 1.833 16.891 1.00 75.88 89 ARG A O 1
ATOM 702 N N . MET A 1 90 ? 3.236 2.363 18.123 1.00 79.50 90 MET A N 1
ATOM 703 C CA . MET A 1 90 ? 2.293 1.690 17.232 1.00 79.50 90 MET A CA 1
ATOM 704 C C . MET A 1 90 ? 2.200 2.379 15.862 1.00 79.50 90 MET A C 1
ATOM 706 O O . MET A 1 90 ? 2.182 1.689 14.846 1.00 79.50 90 MET A O 1
ATOM 710 N N . ARG A 1 91 ? 2.203 3.723 15.808 1.00 80.69 91 ARG A N 1
ATOM 711 C CA . ARG A 1 91 ? 2.272 4.479 14.539 1.00 80.69 91 ARG A CA 1
ATOM 712 C C . ARG A 1 91 ? 3.543 4.152 13.768 1.00 80.69 91 ARG A C 1
ATOM 714 O O . ARG A 1 91 ? 3.465 3.864 12.581 1.00 80.69 91 ARG A O 1
ATOM 721 N N . PHE A 1 92 ? 4.683 4.138 14.455 1.00 82.88 92 PHE A N 1
ATOM 722 C CA . PHE A 1 92 ? 5.980 3.817 13.867 1.00 82.88 92 PHE A CA 1
ATOM 723 C C . PHE A 1 92 ? 5.993 2.426 13.227 1.00 82.88 92 PHE A C 1
ATOM 725 O O . PHE A 1 92 ? 6.355 2.285 12.061 1.00 82.88 92 PHE A O 1
ATOM 732 N N . ILE A 1 93 ? 5.524 1.411 13.962 1.00 86.81 93 ILE A N 1
ATOM 733 C CA . ILE A 1 93 ? 5.439 0.036 13.457 1.00 86.81 93 ILE A CA 1
ATOM 734 C C . ILE A 1 93 ? 4.510 -0.031 12.239 1.00 86.81 93 ILE A C 1
ATOM 736 O O . ILE A 1 93 ? 4.893 -0.597 11.220 1.00 86.81 93 ILE A O 1
ATOM 740 N N . LEU A 1 94 ? 3.320 0.577 12.307 1.00 87.12 94 LEU A N 1
ATOM 741 C CA . LEU A 1 94 ? 2.364 0.576 11.193 1.00 87.12 94 LEU A CA 1
ATOM 742 C C . LEU A 1 94 ? 2.906 1.306 9.957 1.00 87.12 94 LEU A C 1
ATOM 744 O O . LEU A 1 94 ? 2.723 0.829 8.838 1.00 87.12 94 LEU A O 1
ATOM 748 N N . MET A 1 95 ? 3.595 2.432 10.139 1.00 86.62 95 MET A N 1
ATOM 749 C CA . MET A 1 95 ? 4.213 3.185 9.048 1.00 86.62 95 MET A CA 1
ATOM 750 C C . MET A 1 95 ? 5.342 2.403 8.377 1.00 86.62 95 MET A C 1
ATOM 752 O O . MET A 1 95 ? 5.382 2.325 7.156 1.00 86.62 95 MET A O 1
ATOM 756 N N . ILE A 1 96 ? 6.218 1.757 9.149 1.00 88.75 96 ILE A N 1
ATOM 757 C CA . ILE A 1 96 ? 7.266 0.905 8.574 1.00 88.75 96 ILE A CA 1
ATOM 758 C C . ILE A 1 96 ? 6.655 -0.279 7.831 1.00 88.75 96 ILE A C 1
ATOM 760 O O . ILE A 1 96 ? 7.074 -0.594 6.719 1.00 88.75 96 ILE A O 1
ATOM 764 N N . LEU A 1 97 ? 5.653 -0.931 8.419 1.00 89.94 97 LEU A N 1
ATOM 765 C CA . LEU A 1 97 ? 5.048 -2.112 7.819 1.00 89.94 97 LEU A CA 1
ATOM 766 C C . LEU A 1 97 ? 4.310 -1.763 6.518 1.00 89.94 97 LEU A C 1
ATOM 768 O O . LEU A 1 97 ? 4.399 -2.497 5.535 1.00 89.94 97 LEU A O 1
ATOM 772 N N . THR A 1 98 ? 3.639 -0.610 6.475 1.00 88.12 98 THR A N 1
ATOM 773 C CA . THR A 1 98 ? 2.986 -0.093 5.261 1.00 88.12 98 THR A CA 1
ATOM 774 C C . THR A 1 98 ? 3.994 0.367 4.215 1.00 88.12 98 THR A C 1
ATOM 776 O O . THR A 1 98 ? 3.842 0.001 3.055 1.00 88.12 98 THR A O 1
ATOM 779 N N . ALA A 1 99 ? 5.060 1.068 4.603 1.00 87.69 99 ALA A N 1
ATOM 780 C CA . ALA A 1 99 ? 6.155 1.455 3.715 1.00 87.69 99 ALA A CA 1
ATOM 781 C C . ALA A 1 99 ? 6.825 0.241 3.059 1.00 87.69 99 ALA A C 1
ATOM 783 O O . ALA A 1 99 ? 6.997 0.205 1.840 1.00 87.69 99 ALA A O 1
ATOM 784 N N . LEU A 1 100 ? 7.141 -0.785 3.854 1.00 88.12 100 LEU A N 1
ATOM 785 C CA . LEU A 1 100 ? 7.717 -2.033 3.362 1.00 88.12 100 LEU A CA 1
ATOM 786 C C . LEU A 1 100 ? 6.747 -2.749 2.419 1.00 88.12 100 LEU A C 1
ATOM 788 O O . LEU A 1 100 ? 7.146 -3.205 1.348 1.00 88.12 100 LEU A O 1
ATOM 792 N N . THR A 1 101 ? 5.466 -2.799 2.790 1.00 86.88 101 THR A N 1
ATOM 793 C CA . THR A 1 101 ? 4.419 -3.372 1.939 1.00 86.88 101 THR A CA 1
ATOM 794 C C . THR A 1 101 ? 4.361 -2.638 0.602 1.00 86.88 101 THR A C 1
ATOM 796 O O . THR A 1 101 ? 4.434 -3.291 -0.433 1.00 86.88 101 THR A O 1
ATOM 799 N N . ILE A 1 102 ? 4.307 -1.302 0.585 1.00 84.88 102 ILE A N 1
ATOM 800 C CA . ILE A 1 102 ? 4.258 -0.498 -0.647 1.00 84.88 102 ILE A CA 1
ATOM 801 C C . ILE A 1 102 ? 5.501 -0.746 -1.509 1.00 84.88 102 ILE A C 1
ATOM 803 O O . ILE A 1 102 ? 5.364 -1.052 -2.694 1.00 84.88 102 ILE A O 1
ATOM 807 N N . ALA A 1 103 ? 6.698 -0.691 -0.920 1.00 83.88 103 ALA A N 1
ATOM 808 C CA . ALA A 1 103 ? 7.955 -0.878 -1.641 1.00 83.88 103 ALA A CA 1
ATOM 809 C C . ALA A 1 103 ? 8.055 -2.263 -2.306 1.00 83.88 103 ALA A C 1
ATOM 811 O O . ALA A 1 103 ? 8.400 -2.360 -3.484 1.00 83.88 103 ALA A O 1
ATOM 812 N N . LEU A 1 104 ? 7.704 -3.334 -1.583 1.00 83.00 104 LEU A N 1
ATOM 813 C CA . LEU A 1 104 ? 7.731 -4.702 -2.115 1.00 83.00 104 LEU A CA 1
ATOM 814 C C . LEU A 1 104 ? 6.641 -4.935 -3.170 1.00 83.00 104 LEU A C 1
ATOM 816 O O . LEU A 1 104 ? 6.872 -5.602 -4.180 1.00 83.00 104 LEU A O 1
ATOM 820 N N . SER A 1 105 ? 5.457 -4.364 -2.952 1.00 82.00 105 SER A N 1
ATOM 821 C CA . SER A 1 105 ? 4.298 -4.528 -3.837 1.00 82.00 105 SER A CA 1
ATOM 822 C C . SER A 1 105 ? 4.467 -3.788 -5.164 1.00 82.00 105 SER A C 1
ATOM 824 O O . SER A 1 105 ? 3.940 -4.220 -6.193 1.00 82.00 105 SER A O 1
ATOM 826 N N . MET A 1 106 ? 5.220 -2.681 -5.164 1.00 77.88 106 MET A N 1
ATOM 827 C CA . MET A 1 106 ? 5.369 -1.807 -6.327 1.00 77.88 106 MET A CA 1
ATOM 828 C C . MET A 1 106 ? 5.960 -2.523 -7.542 1.00 77.88 106 MET A C 1
ATOM 830 O O . MET A 1 106 ? 5.601 -2.188 -8.669 1.00 77.88 106 MET A O 1
ATOM 834 N N . LYS A 1 107 ? 6.779 -3.560 -7.321 1.00 69.69 107 LYS A N 1
ATOM 835 C CA . LYS A 1 107 ? 7.345 -4.400 -8.384 1.00 69.69 107 LYS A CA 1
ATOM 836 C C . LYS A 1 107 ? 6.289 -5.043 -9.284 1.00 69.69 107 LYS A C 1
ATOM 838 O O . LYS A 1 107 ? 6.541 -5.238 -10.467 1.00 69.69 107 LYS A O 1
ATOM 843 N N . PHE A 1 108 ? 5.143 -5.415 -8.724 1.00 64.62 108 PHE A N 1
ATOM 844 C CA . PHE A 1 108 ? 4.188 -6.283 -9.412 1.00 64.62 108 PHE A CA 1
ATOM 845 C C . PHE A 1 108 ? 2.948 -5.545 -9.901 1.00 64.62 108 PHE A C 1
ATOM 847 O O . PHE A 1 108 ? 2.331 -5.953 -10.879 1.00 64.62 108 PHE A O 1
ATOM 854 N N . VAL A 1 109 ? 2.569 -4.478 -9.200 1.00 66.75 109 VAL A N 1
ATOM 855 C CA . VAL A 1 109 ? 1.230 -3.892 -9.314 1.00 66.75 109 VAL A CA 1
ATOM 856 C C . VAL A 1 109 ? 1.298 -2.378 -9.591 1.00 66.75 109 VAL A C 1
ATOM 858 O O . VAL A 1 109 ? 0.356 -1.801 -10.123 1.00 66.75 109 VAL A O 1
ATOM 861 N N . GLY A 1 110 ? 2.442 -1.729 -9.344 1.00 71.81 110 GLY A N 1
ATOM 862 C CA . GLY A 1 110 ? 2.618 -0.284 -9.522 1.00 71.81 110 GLY A CA 1
ATOM 863 C C . GLY A 1 110 ? 2.077 0.546 -8.349 1.00 71.81 110 GLY A C 1
ATOM 864 O O . GLY A 1 110 ? 1.161 0.134 -7.637 1.00 71.81 110 GLY A O 1
ATOM 865 N N . ALA A 1 111 ? 2.656 1.734 -8.133 1.00 65.69 111 ALA A N 1
ATOM 866 C CA . ALA A 1 111 ? 2.385 2.562 -6.946 1.00 65.69 111 ALA A CA 1
ATOM 867 C C . ALA A 1 111 ? 0.910 2.969 -6.789 1.00 65.69 111 ALA A C 1
ATOM 869 O O . ALA A 1 111 ? 0.376 2.933 -5.682 1.00 65.69 111 ALA A O 1
ATOM 870 N N . LEU A 1 112 ? 0.248 3.335 -7.891 1.00 69.25 112 LEU A N 1
ATOM 871 C CA . LEU A 1 112 ? -1.096 3.931 -7.870 1.00 69.25 112 LEU A CA 1
ATOM 872 C C . LEU A 1 112 ? -2.203 2.944 -7.474 1.00 69.25 112 LEU A C 1
ATOM 874 O O . LEU A 1 112 ? -3.209 3.332 -6.877 1.00 69.25 112 LEU A O 1
ATOM 878 N N . ILE A 1 113 ? -2.029 1.658 -7.781 1.00 77.69 113 ILE A N 1
ATOM 879 C CA . ILE A 1 113 ? -3.005 0.640 -7.383 1.00 77.69 113 ILE A CA 1
ATOM 880 C C . ILE A 1 113 ? -2.899 0.385 -5.882 1.00 77.69 113 ILE A C 1
ATOM 882 O O . ILE A 1 113 ? -3.919 0.204 -5.229 1.00 77.69 113 ILE A O 1
ATOM 886 N N . ILE A 1 114 ? -1.688 0.392 -5.318 1.00 78.88 114 ILE A N 1
ATOM 887 C CA . ILE A 1 114 ? -1.472 0.022 -3.915 1.00 78.88 114 ILE A CA 1
ATOM 888 C C . ILE A 1 114 ? -2.163 1.010 -2.975 1.00 78.88 114 ILE A C 1
ATOM 890 O O . ILE A 1 114 ? -2.835 0.575 -2.045 1.00 78.88 114 ILE A O 1
ATOM 894 N N . THR A 1 115 ? -2.071 2.320 -3.222 1.00 78.06 115 THR A N 1
ATOM 895 C CA . THR A 1 115 ? -2.785 3.325 -2.409 1.00 78.06 115 THR A CA 1
ATOM 896 C C . THR A 1 115 ? -4.290 3.187 -2.530 1.00 78.06 115 THR A C 1
ATOM 898 O O . THR A 1 115 ? -4.996 3.219 -1.525 1.00 78.06 115 THR A O 1
ATOM 901 N N . SER A 1 116 ? -4.778 2.958 -3.746 1.00 80.44 116 SER A N 1
ATOM 902 C CA . SER A 1 116 ? -6.196 2.738 -4.012 1.00 80.44 116 SER A CA 1
ATOM 903 C C . SER A 1 116 ? -6.715 1.505 -3.269 1.00 80.44 116 SER A C 1
ATOM 905 O O . SER A 1 116 ? -7.752 1.573 -2.616 1.00 80.44 116 SER A O 1
ATOM 907 N N . LEU A 1 117 ? -5.961 0.404 -3.284 1.00 81.75 117 LEU A N 1
ATOM 908 C CA . LEU A 1 117 ? -6.318 -0.854 -2.628 1.00 81.75 117 LEU A CA 1
ATOM 909 C C . LEU A 1 117 ? -6.134 -0.818 -1.105 1.00 81.75 117 LEU A C 1
ATOM 911 O O . LEU A 1 117 ? -6.767 -1.581 -0.384 1.00 81.75 117 LEU A O 1
ATOM 915 N N . LEU A 1 118 ? -5.276 0.070 -0.607 1.00 82.50 118 LEU A N 1
ATOM 916 C CA . LEU A 1 118 ? -5.065 0.286 0.820 1.00 82.50 118 LEU A CA 1
ATOM 917 C C . LEU A 1 118 ? -6.117 1.243 1.409 1.00 82.50 118 LEU A C 1
ATOM 919 O O . LEU A 1 118 ? -6.526 1.076 2.553 1.00 82.50 118 LEU A O 1
ATOM 923 N N . ILE A 1 119 ? -6.586 2.235 0.645 1.00 83.69 119 ILE A N 1
ATOM 924 C CA . ILE A 1 119 ? -7.452 3.307 1.159 1.00 83.69 119 ILE A CA 1
ATOM 925 C C . ILE A 1 119 ? -8.927 3.088 0.798 1.00 83.69 119 ILE A C 1
ATOM 927 O O . ILE A 1 119 ? -9.773 3.170 1.686 1.00 83.69 119 ILE A O 1
ATOM 931 N N . ILE A 1 120 ? -9.269 2.801 -0.464 1.00 86.38 120 ILE A N 1
ATOM 932 C CA . ILE A 1 120 ? -10.665 2.754 -0.947 1.00 86.38 120 ILE A CA 1
ATOM 933 C C . ILE A 1 120 ? -11.475 1.607 -0.314 1.00 86.38 120 ILE A C 1
ATOM 935 O O . ILE A 1 120 ? -12.528 1.884 0.268 1.00 86.38 120 ILE A O 1
ATOM 939 N N . PRO A 1 121 ? -11.041 0.332 -0.353 1.00 85.44 121 PRO A N 1
ATOM 940 C CA . PRO A 1 121 ? -11.809 -0.760 0.249 1.00 85.44 121 PRO A CA 1
ATOM 941 C C . PRO A 1 121 ? -11.846 -0.657 1.778 1.00 85.44 121 PRO A C 1
ATOM 943 O O . PRO A 1 121 ? -12.877 -0.947 2.380 1.00 85.44 121 PRO A O 1
ATOM 946 N N . ALA A 1 122 ? -10.789 -0.135 2.411 1.00 86.12 122 ALA A 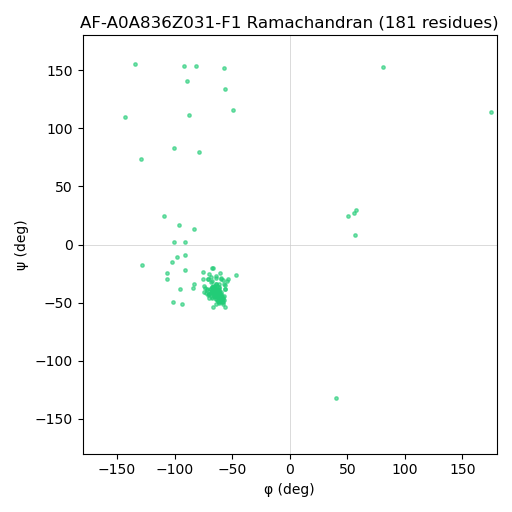N 1
ATOM 947 C CA . ALA A 1 122 ? -10.791 0.186 3.836 1.00 86.12 122 ALA A CA 1
ATOM 948 C C . ALA A 1 122 ? -11.812 1.291 4.171 1.00 86.12 122 ALA A C 1
ATOM 950 O O . ALA A 1 122 ? -12.611 1.139 5.094 1.00 86.12 122 ALA A O 1
ATOM 951 N N . ALA A 1 123 ? -11.852 2.382 3.403 1.00 84.50 123 ALA A N 1
ATOM 952 C CA . ALA A 1 123 ? -12.840 3.448 3.565 1.00 84.50 123 ALA A CA 1
ATOM 953 C C . ALA A 1 123 ? -14.273 2.945 3.330 1.00 84.50 123 ALA A C 1
ATOM 955 O O . ALA A 1 123 ? -15.181 3.302 4.083 1.00 84.50 123 ALA A O 1
ATOM 956 N N . THR A 1 124 ? -14.462 2.063 2.345 1.00 85.12 124 THR A N 1
ATOM 957 C CA . THR A 1 124 ? -15.739 1.387 2.078 1.00 85.12 124 THR A CA 1
ATOM 958 C C . THR A 1 124 ? -16.159 0.534 3.278 1.00 85.12 124 THR A C 1
ATOM 960 O O . THR A 1 124 ? -17.282 0.663 3.764 1.00 85.12 124 THR A O 1
ATOM 963 N N . ALA A 1 125 ? -15.242 -0.278 3.816 1.00 85.19 125 ALA A N 1
ATOM 964 C CA . ALA A 1 125 ? -15.473 -1.137 4.975 1.00 85.19 125 ALA A CA 1
ATOM 965 C C . ALA A 1 125 ? -15.773 -0.343 6.255 1.00 85.19 125 ALA A C 1
ATOM 967 O O . ALA A 1 125 ? -16.602 -0.765 7.062 1.00 85.19 125 ALA A O 1
ATOM 968 N N . ARG A 1 126 ? -15.167 0.843 6.423 1.00 82.19 126 ARG A N 1
ATOM 969 C CA . ARG A 1 126 ? -15.406 1.733 7.574 1.00 82.19 126 ARG A CA 1
ATOM 970 C C . ARG A 1 126 ? -16.880 2.075 7.767 1.00 82.19 126 ARG A C 1
ATOM 972 O O . ARG A 1 126 ? -17.313 2.303 8.890 1.00 82.19 126 ARG A O 1
ATOM 979 N N . ARG A 1 127 ? -17.647 2.147 6.677 1.00 76.94 127 ARG A N 1
ATOM 980 C CA . ARG A 1 127 ? -19.070 2.509 6.710 1.00 76.94 127 ARG A CA 1
ATOM 981 C C . ARG A 1 127 ? -19.942 1.426 7.351 1.00 76.94 127 ARG A C 1
ATOM 983 O O . ARG A 1 127 ? -21.004 1.759 7.880 1.00 76.94 127 ARG A O 1
ATOM 990 N N . PHE A 1 128 ? -19.484 0.175 7.308 1.00 79.81 128 PHE A N 1
ATOM 991 C CA . PHE A 1 128 ? -20.195 -1.007 7.801 1.00 79.81 128 PHE A CA 1
ATOM 992 C C . PHE A 1 128 ? -19.603 -1.564 9.104 1.00 79.81 128 PHE A C 1
ATOM 994 O O . PHE A 1 128 ? -20.308 -2.216 9.871 1.00 79.81 128 PHE A O 1
ATOM 1001 N N . ALA A 1 129 ? -18.323 -1.304 9.378 1.00 83.44 129 ALA A N 1
ATOM 1002 C CA . ALA A 1 129 ? -17.620 -1.856 10.528 1.00 83.44 129 ALA A CA 1
ATOM 1003 C C . ALA A 1 129 ? -17.739 -0.992 11.791 1.00 83.44 129 ALA A C 1
ATOM 1005 O O . ALA A 1 129 ? -17.646 0.235 11.745 1.00 83.44 129 ALA A O 1
ATOM 1006 N N . ARG A 1 130 ? -17.883 -1.656 12.945 1.00 78.19 130 ARG A N 1
ATOM 1007 C CA . ARG A 1 130 ? -17.881 -1.021 14.278 1.00 78.19 130 ARG A CA 1
ATOM 1008 C C . ARG A 1 130 ? -16.558 -1.204 15.024 1.00 78.19 130 ARG A C 1
ATOM 1010 O O . ARG A 1 130 ? -16.318 -0.493 15.994 1.00 78.19 130 ARG A O 1
ATOM 1017 N N . THR A 1 131 ? -15.705 -2.125 14.573 1.00 87.38 131 THR A N 1
ATOM 1018 C CA . THR A 1 131 ? -14.391 -2.414 15.166 1.00 87.38 131 THR A CA 1
ATOM 1019 C C . THR A 1 131 ? -13.317 -2.519 14.073 1.00 87.38 131 THR A C 1
ATOM 1021 O O . THR A 1 131 ? -13.651 -2.815 12.921 1.00 87.38 131 THR A O 1
ATOM 1024 N N . PRO A 1 132 ? -12.029 -2.287 14.380 1.00 80.56 132 PRO A N 1
ATOM 1025 C CA . PRO A 1 132 ? -10.960 -2.392 13.386 1.00 80.56 132 PRO A CA 1
ATOM 1026 C C . PRO A 1 132 ? -10.785 -3.821 12.843 1.00 80.56 132 PRO A C 1
ATOM 1028 O O . PRO A 1 132 ? -10.419 -3.987 11.682 1.00 80.56 132 PRO A O 1
ATOM 1031 N N . GLU A 1 133 ? -11.108 -4.854 13.625 1.00 86.00 133 GLU A N 1
ATOM 1032 C CA . GLU A 1 133 ? -11.036 -6.255 13.188 1.00 86.00 133 GLU A CA 1
ATOM 1033 C C . GLU A 1 133 ? -12.127 -6.568 12.160 1.00 86.00 133 GLU A C 1
ATOM 1035 O O . GLU A 1 133 ? -11.857 -7.145 11.106 1.00 86.00 133 GLU A O 1
ATOM 1040 N N . THR A 1 134 ? -13.364 -6.130 12.432 1.00 87.25 134 THR A N 1
ATOM 1041 C CA . THR A 1 134 ? -14.480 -6.281 11.483 1.00 87.25 134 THR A CA 1
ATOM 1042 C C . THR A 1 134 ? -14.242 -5.461 10.220 1.00 87.25 134 THR A C 1
ATOM 1044 O O . THR A 1 134 ? -14.543 -5.918 9.119 1.00 87.25 134 THR A O 1
ATOM 1047 N N . MET A 1 135 ? -13.620 -4.288 10.357 1.00 88.56 135 MET A N 1
ATOM 1048 C CA . MET A 1 135 ? -13.211 -3.462 9.227 1.00 88.56 135 MET A CA 1
ATOM 1049 C C . MET A 1 135 ? -12.162 -4.157 8.358 1.00 88.56 135 MET A C 1
ATOM 1051 O O . MET A 1 135 ? -12.306 -4.144 7.139 1.00 88.56 135 MET A O 1
ATOM 1055 N N . ALA A 1 136 ? -11.146 -4.786 8.957 1.00 88.38 136 ALA A N 1
ATOM 1056 C CA . ALA A 1 136 ? -10.121 -5.522 8.221 1.00 88.38 136 ALA A CA 1
ATOM 1057 C C . ALA A 1 136 ? -10.723 -6.692 7.428 1.00 88.38 136 ALA A C 1
ATOM 1059 O O . ALA A 1 136 ? -10.430 -6.838 6.243 1.00 88.38 136 ALA A O 1
ATOM 1060 N N . MET A 1 137 ? -11.617 -7.473 8.042 1.00 90.31 137 MET A N 1
ATOM 1061 C CA . MET A 1 137 ? -12.284 -8.595 7.369 1.00 90.31 137 MET A CA 1
ATOM 1062 C C . MET A 1 137 ? -13.131 -8.133 6.178 1.00 90.31 137 MET A C 1
ATOM 1064 O O . MET A 1 137 ? -13.008 -8.678 5.083 1.00 90.31 137 MET A O 1
ATOM 1068 N N . ILE A 1 138 ? -13.955 -7.094 6.360 1.00 89.75 138 ILE A N 1
ATOM 1069 C CA . ILE A 1 138 ? -14.790 -6.555 5.277 1.00 89.75 138 ILE A CA 1
ATOM 1070 C C . ILE A 1 138 ? -13.913 -5.947 4.172 1.00 89.75 138 ILE A C 1
ATOM 1072 O O . ILE A 1 138 ? -14.188 -6.156 2.993 1.00 89.75 138 ILE A O 1
ATOM 1076 N N . ALA A 1 139 ? -12.835 -5.242 4.530 1.00 90.62 139 ALA A N 1
ATOM 1077 C CA . ALA A 1 139 ? -11.910 -4.666 3.559 1.00 90.62 139 ALA A CA 1
ATOM 1078 C C . ALA A 1 139 ? -11.251 -5.747 2.693 1.00 90.62 139 ALA A C 1
ATOM 1080 O O . ALA A 1 139 ? -11.195 -5.575 1.482 1.00 90.62 139 ALA A O 1
ATOM 1081 N N . VAL A 1 140 ? -10.817 -6.874 3.275 1.00 91.50 140 VAL A N 1
ATOM 1082 C CA . VAL A 1 140 ? -10.248 -8.004 2.514 1.00 91.50 140 VAL A CA 1
ATOM 1083 C C . VAL A 1 140 ? -11.245 -8.528 1.481 1.00 91.50 140 VAL A C 1
ATOM 1085 O O . VAL A 1 140 ? -10.872 -8.723 0.325 1.00 91.50 140 VAL A O 1
ATOM 1088 N N . VAL A 1 141 ? -12.512 -8.708 1.866 1.00 91.62 141 VAL A N 1
ATOM 1089 C CA . VAL A 1 141 ? -13.561 -9.196 0.955 1.00 91.62 141 VAL A CA 1
ATOM 1090 C C . VAL A 1 141 ? -13.802 -8.206 -0.187 1.00 91.62 141 VAL A C 1
ATOM 1092 O O . VAL A 1 141 ? -13.827 -8.606 -1.350 1.00 91.62 141 VAL A O 1
ATOM 1095 N N . ILE A 1 142 ? -13.927 -6.911 0.118 1.00 90.12 142 ILE A N 1
ATOM 1096 C CA . ILE A 1 142 ? -14.124 -5.866 -0.900 1.00 90.12 142 ILE A CA 1
ATOM 1097 C C . ILE A 1 142 ? -12.920 -5.801 -1.847 1.00 90.12 142 ILE A C 1
ATOM 1099 O O . ILE A 1 142 ? -13.101 -5.737 -3.061 1.00 90.12 142 ILE A O 1
ATOM 1103 N N . SER A 1 143 ? -11.700 -5.862 -1.314 1.00 89.75 143 SER A N 1
ATOM 1104 C CA . SER A 1 143 ? -10.465 -5.866 -2.099 1.00 89.75 143 SER A CA 1
ATOM 1105 C C . SER A 1 143 ? -10.371 -7.080 -3.025 1.00 89.75 143 SER A C 1
ATOM 1107 O O . SER A 1 143 ? -10.048 -6.925 -4.200 1.00 89.75 143 SER A O 1
ATOM 1109 N N . MET A 1 144 ? -10.708 -8.282 -2.548 1.00 89.94 144 MET A N 1
ATOM 1110 C CA . MET A 1 144 ? -10.739 -9.492 -3.379 1.00 89.94 144 MET A CA 1
ATOM 1111 C C . MET A 1 144 ? -11.741 -9.382 -4.530 1.00 89.94 144 MET A C 1
ATOM 1113 O O . MET A 1 144 ? -11.413 -9.730 -5.668 1.00 89.94 144 MET A O 1
ATOM 1117 N N . LEU A 1 145 ? -12.942 -8.868 -4.252 1.00 90.62 145 LEU A N 1
ATOM 1118 C CA . LEU A 1 145 ? -13.956 -8.624 -5.278 1.00 90.62 145 LEU A CA 1
ATOM 1119 C C . LEU A 1 145 ? -13.468 -7.590 -6.296 1.00 90.62 145 LEU A C 1
ATOM 1121 O O . LEU A 1 145 ? -13.578 -7.821 -7.496 1.00 90.62 145 LEU A O 1
ATOM 1125 N N . ALA A 1 146 ? -12.864 -6.493 -5.836 1.00 88.62 146 ALA A N 1
ATOM 1126 C CA . ALA A 1 146 ? -12.353 -5.439 -6.704 1.00 88.62 146 ALA A CA 1
ATOM 1127 C C . ALA A 1 146 ? -11.212 -5.911 -7.618 1.00 88.62 146 ALA A C 1
ATOM 1129 O O . ALA A 1 146 ? -11.170 -5.535 -8.788 1.00 88.62 146 ALA A O 1
ATOM 1130 N N . ILE A 1 147 ? -10.302 -6.745 -7.107 1.00 87.62 147 ILE A N 1
ATOM 1131 C CA . ILE A 1 147 ? -9.205 -7.331 -7.888 1.00 87.62 147 ILE A CA 1
ATOM 1132 C C . ILE A 1 147 ? -9.756 -8.303 -8.922 1.00 87.62 147 ILE A C 1
ATOM 1134 O O . ILE A 1 147 ? -9.370 -8.236 -10.084 1.00 87.62 147 ILE A O 1
ATOM 1138 N N . THR A 1 148 ? -10.679 -9.177 -8.521 1.00 88.50 148 THR A N 1
ATOM 1139 C CA . THR A 1 148 ? -11.263 -10.172 -9.428 1.00 88.50 148 THR A CA 1
ATOM 1140 C C . THR A 1 148 ? -12.046 -9.486 -10.546 1.00 88.50 148 THR A C 1
ATOM 1142 O O . THR A 1 148 ? -11.732 -9.694 -11.714 1.00 88.50 148 THR A O 1
ATOM 1145 N N . MET A 1 149 ? -12.953 -8.563 -10.204 1.00 87.44 149 MET A N 1
ATOM 1146 C CA . MET A 1 149 ? -13.702 -7.774 -11.189 1.00 87.44 149 MET A CA 1
ATOM 1147 C C . MET A 1 149 ? -12.783 -6.904 -12.057 1.00 87.44 149 MET A C 1
ATOM 1149 O O . MET A 1 149 ? -12.986 -6.809 -13.263 1.00 87.44 149 MET A O 1
ATOM 1153 N N . GLY A 1 150 ? -11.755 -6.285 -11.471 1.00 86.62 150 GLY A N 1
ATOM 1154 C CA . GLY A 1 150 ? -10.823 -5.418 -12.194 1.00 86.62 150 GLY A CA 1
ATOM 1155 C C . GLY A 1 150 ? -9.937 -6.166 -13.188 1.00 86.62 150 GLY A C 1
ATOM 1156 O O . GLY A 1 150 ? -9.686 -5.657 -14.281 1.00 86.62 150 GLY A O 1
ATOM 1157 N N . LEU A 1 151 ? -9.487 -7.377 -12.841 1.00 82.69 15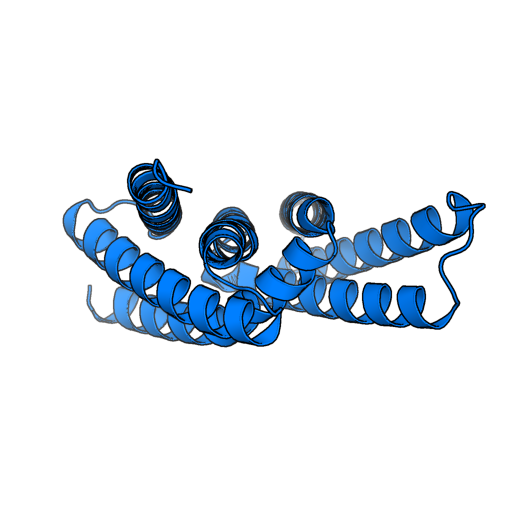1 LEU A N 1
ATOM 1158 C CA . LEU A 1 151 ? -8.739 -8.239 -13.758 1.00 82.69 151 LEU A CA 1
ATOM 1159 C C . LEU A 1 151 ? -9.630 -8.828 -14.855 1.00 82.69 151 LEU A C 1
ATOM 1161 O O . LEU A 1 151 ? -9.197 -8.877 -16.004 1.00 82.69 151 LEU A O 1
ATOM 1165 N N . GLU A 1 152 ? -10.862 -9.229 -14.537 1.00 83.50 152 GLU A N 1
ATOM 1166 C CA . GLU A 1 152 ? -11.828 -9.673 -15.548 1.00 83.50 152 GLU A CA 1
ATOM 1167 C C . GLU A 1 152 ? -12.132 -8.548 -16.544 1.00 83.50 152 GLU A C 1
ATOM 1169 O O . GLU A 1 152 ? -12.039 -8.751 -17.753 1.00 83.50 152 GLU A O 1
ATOM 1174 N N . LEU A 1 153 ? -12.390 -7.327 -16.063 1.00 81.88 153 LEU A N 1
ATOM 1175 C CA . LEU A 1 153 ? -12.634 -6.164 -16.920 1.00 81.88 153 LEU A CA 1
ATOM 1176 C C . LEU A 1 153 ? -11.417 -5.829 -17.802 1.00 81.88 153 LEU A C 1
ATOM 1178 O O . LEU A 1 153 ? -11.566 -5.545 -18.991 1.00 81.88 153 LEU A O 1
ATOM 1182 N N . SER A 1 154 ? -10.209 -5.913 -17.236 1.00 82.06 154 SER A N 1
ATOM 1183 C CA . SER A 1 154 ? -8.947 -5.735 -17.967 1.00 82.06 154 SER A CA 1
ATOM 1184 C C . SER A 1 154 ? -8.775 -6.779 -19.078 1.00 82.06 154 SER A C 1
ATOM 1186 O O . SER A 1 154 ? -8.308 -6.437 -20.165 1.00 82.06 154 SER A O 1
ATOM 1188 N N . ALA A 1 155 ? -9.224 -8.020 -18.854 1.00 72.69 155 ALA A N 1
ATOM 1189 C CA . ALA A 1 155 ? -9.171 -9.089 -19.849 1.00 72.69 155 ALA A CA 1
ATOM 1190 C C . ALA A 1 155 ? -10.099 -8.844 -21.053 1.00 72.69 155 ALA A C 1
ATOM 1192 O O . ALA A 1 155 ? -9.765 -9.256 -22.162 1.00 72.69 155 ALA A O 1
ATOM 1193 N N . PHE A 1 156 ? -11.232 -8.160 -20.858 1.00 73.69 156 PHE A N 1
ATOM 1194 C CA . PHE A 1 156 ? -12.154 -7.821 -21.949 1.00 73.69 156 PHE A CA 1
ATOM 1195 C C . PHE A 1 156 ? -11.751 -6.551 -22.709 1.00 73.69 156 PHE A C 1
ATOM 1197 O O . PHE A 1 156 ? -11.895 -6.503 -23.929 1.00 73.69 156 PHE A O 1
ATOM 1204 N N . TYR A 1 157 ? -11.236 -5.533 -22.012 1.00 72.69 157 TYR A N 1
ATOM 1205 C CA . TYR A 1 157 ? -10.958 -4.217 -22.605 1.00 72.69 157 TYR A CA 1
ATOM 1206 C C . TYR A 1 157 ? -9.480 -3.972 -22.967 1.00 72.69 157 TYR A C 1
ATOM 1208 O O . TYR A 1 157 ? -9.155 -2.889 -23.451 1.00 72.69 157 TYR A O 1
ATOM 1216 N N . ASN A 1 158 ? -8.578 -4.948 -22.766 1.00 72.06 158 ASN A N 1
ATOM 1217 C CA . ASN A 1 158 ? -7.120 -4.819 -22.969 1.00 72.06 158 ASN A CA 1
ATOM 1218 C C . ASN A 1 158 ? -6.498 -3.588 -22.270 1.00 72.06 158 ASN A C 1
ATOM 1220 O O . ASN A 1 158 ? -5.445 -3.083 -22.665 1.00 72.06 158 ASN A O 1
ATOM 1224 N N . THR A 1 159 ? -7.141 -3.084 -21.217 1.00 75.88 159 THR A N 1
ATOM 1225 C CA . THR A 1 159 ? -6.650 -1.969 -20.405 1.00 75.88 159 THR A CA 1
ATOM 1226 C C . THR A 1 159 ? -5.621 -2.460 -19.391 1.00 75.88 159 THR A C 1
ATOM 1228 O O . THR A 1 159 ? -5.659 -3.611 -18.956 1.00 75.88 159 THR A O 1
ATOM 1231 N N . ALA A 1 160 ? -4.704 -1.586 -18.960 1.00 77.50 160 ALA A N 1
ATOM 1232 C CA . ALA A 1 160 ? -3.746 -1.922 -17.905 1.00 77.50 160 ALA A CA 1
ATOM 1233 C C . ALA A 1 160 ? -4.471 -2.385 -16.618 1.00 77.50 160 ALA A C 1
ATOM 1235 O O . ALA A 1 160 ? -5.428 -1.742 -16.172 1.00 77.50 160 ALA A O 1
ATOM 1236 N N . ALA A 1 161 ? -4.006 -3.491 -16.017 1.00 75.19 161 ALA A N 1
ATOM 1237 C CA . ALA A 1 161 ? -4.650 -4.145 -14.866 1.00 75.19 161 ALA A CA 1
ATOM 1238 C C . ALA A 1 161 ? -4.836 -3.181 -13.683 1.00 75.19 161 ALA A C 1
ATOM 1240 O O . ALA A 1 161 ? -5.959 -2.927 -13.259 1.00 75.19 161 ALA A O 1
ATOM 1241 N N . GLY A 1 162 ? -3.744 -2.539 -13.267 1.00 78.94 162 GLY A N 1
ATOM 1242 C CA . GLY A 1 162 ? -3.667 -1.083 -13.258 1.00 78.94 162 GLY A CA 1
ATOM 1243 C C . GLY A 1 162 ? -4.894 -0.262 -12.812 1.00 78.94 162 GLY A C 1
ATOM 1244 O O . GLY A 1 162 ? -5.527 -0.498 -11.778 1.00 78.94 162 GLY A O 1
ATOM 1245 N N . PRO A 1 163 ? -5.217 0.747 -13.635 1.00 80.06 163 PRO A N 1
ATOM 1246 C CA . PRO A 1 163 ? -6.421 1.558 -13.521 1.00 80.06 163 PRO A CA 1
ATOM 1247 C C . PRO A 1 163 ? -7.722 0.752 -13.467 1.00 80.06 163 PRO A C 1
ATOM 1249 O O . PRO A 1 163 ? -8.670 1.200 -12.834 1.00 80.06 163 PRO A O 1
ATOM 1252 N N . SER A 1 164 ? -7.783 -0.429 -14.091 1.00 85.69 164 SER A N 1
ATOM 1253 C CA . SER A 1 164 ? -9.009 -1.241 -14.141 1.00 85.69 164 SER A CA 1
ATOM 1254 C C . SER A 1 164 ? -9.462 -1.670 -12.737 1.00 85.69 164 SER A C 1
ATOM 1256 O O . SER A 1 164 ? -10.628 -1.502 -12.381 1.00 85.69 164 SER A O 1
ATOM 1258 N N . VAL A 1 165 ? -8.528 -2.114 -11.887 1.00 85.56 165 VAL A N 1
ATOM 1259 C CA . VAL A 1 165 ? -8.807 -2.453 -10.477 1.00 85.56 165 VAL A CA 1
ATOM 1260 C C . VAL A 1 165 ? -9.214 -1.220 -9.664 1.00 85.56 165 VAL A C 1
ATOM 1262 O O . VAL A 1 165 ? -10.093 -1.306 -8.802 1.00 85.56 165 VAL A O 1
ATOM 1265 N N . VAL A 1 166 ? -8.615 -0.057 -9.943 1.00 86.25 166 VAL A N 1
ATOM 1266 C CA . VAL A 1 166 ? -8.957 1.205 -9.264 1.00 86.25 166 VAL A CA 1
ATOM 1267 C C . VAL A 1 166 ? -10.381 1.635 -9.608 1.00 86.25 166 VAL A C 1
ATOM 1269 O O . VAL A 1 166 ? -11.144 1.974 -8.707 1.00 86.25 166 VAL A O 1
ATOM 1272 N N . ILE A 1 167 ? -10.765 1.558 -10.884 1.00 86.38 167 ILE A N 1
ATOM 1273 C CA . ILE A 1 167 ? -12.120 1.878 -11.347 1.00 86.38 167 ILE A CA 1
ATOM 1274 C C . ILE A 1 167 ? -13.137 0.926 -10.708 1.00 86.38 167 ILE A C 1
ATOM 1276 O O . ILE A 1 167 ? -14.138 1.391 -10.171 1.00 86.38 167 ILE A O 1
ATOM 1280 N N . CYS A 1 168 ? -12.868 -0.384 -10.671 1.00 85.88 168 CYS A N 1
ATOM 1281 C CA . CYS A 1 168 ? -13.745 -1.342 -9.988 1.00 85.88 168 CYS A CA 1
ATOM 1282 C C . CYS A 1 168 ? -13.869 -1.058 -8.481 1.00 85.88 168 CYS A C 1
ATOM 1284 O O . CYS A 1 168 ? -14.975 -1.064 -7.944 1.00 85.88 168 CYS A O 1
ATOM 1286 N N . SER A 1 169 ? -12.762 -0.745 -7.800 1.00 84.56 169 SER A N 1
ATOM 1287 C CA . SER A 1 169 ? -12.772 -0.372 -6.375 1.00 84.56 169 SER A CA 1
ATOM 1288 C C . SER A 1 169 ? -13.573 0.911 -6.128 1.00 84.56 169 SER A C 1
ATOM 1290 O O . SER A 1 169 ? -14.351 0.990 -5.179 1.00 84.56 169 SER A O 1
ATOM 1292 N N . ALA A 1 170 ? -13.410 1.912 -6.997 1.00 85.12 170 ALA A N 1
ATOM 1293 C CA . ALA A 1 170 ? -14.141 3.171 -6.936 1.00 85.12 170 ALA A CA 1
ATOM 1294 C C . ALA A 1 170 ? -15.641 2.977 -7.208 1.00 85.12 170 ALA A C 1
ATOM 1296 O O . ALA A 1 170 ? -16.462 3.588 -6.528 1.00 85.12 170 ALA A O 1
ATOM 1297 N N . LEU A 1 171 ? -16.011 2.091 -8.138 1.00 87.12 171 LEU A N 1
ATOM 1298 C CA . LEU A 1 171 ? -17.405 1.719 -8.391 1.00 87.12 171 LEU A CA 1
ATOM 1299 C C . LEU A 1 171 ? -18.030 1.020 -7.181 1.00 87.12 171 LEU A C 1
ATOM 1301 O O . LEU A 1 171 ? -19.131 1.384 -6.780 1.00 87.12 171 LEU A O 1
ATOM 1305 N N . LEU A 1 172 ? -17.327 0.077 -6.546 1.00 85.00 172 LEU A N 1
ATOM 1306 C CA . LEU A 1 172 ? -17.796 -0.567 -5.311 1.00 85.00 172 LEU A CA 1
ATOM 1307 C C . LEU A 1 172 ? -17.972 0.445 -4.168 1.00 85.00 172 LEU A C 1
ATOM 1309 O O . LEU A 1 172 ? -18.955 0.387 -3.427 1.00 85.00 172 LEU A O 1
ATOM 1313 N N . PHE A 1 173 ? -17.061 1.413 -4.053 1.00 84.44 173 PHE A N 1
ATOM 1314 C CA . PHE A 1 173 ? -17.188 2.513 -3.099 1.00 84.44 173 PHE A CA 1
ATOM 1315 C C . PHE A 1 173 ? -18.389 3.418 -3.413 1.00 84.44 173 PHE A C 1
ATOM 1317 O O . PHE A 1 173 ? -19.146 3.758 -2.507 1.00 84.44 173 PHE A O 1
ATOM 1324 N N . ALA A 1 174 ? -18.616 3.761 -4.683 1.00 84.88 174 ALA A N 1
ATOM 1325 C CA . ALA A 1 174 ? -19.769 4.549 -5.117 1.00 84.88 174 ALA A CA 1
ATOM 1326 C C . ALA A 1 174 ? -21.099 3.811 -4.878 1.00 84.88 174 ALA A C 1
ATOM 1328 O O . ALA A 1 174 ? -22.048 4.398 -4.367 1.00 84.88 174 ALA A O 1
ATOM 1329 N N . LEU A 1 175 ? -21.163 2.506 -5.151 1.00 82.81 175 LEU A N 1
ATOM 1330 C 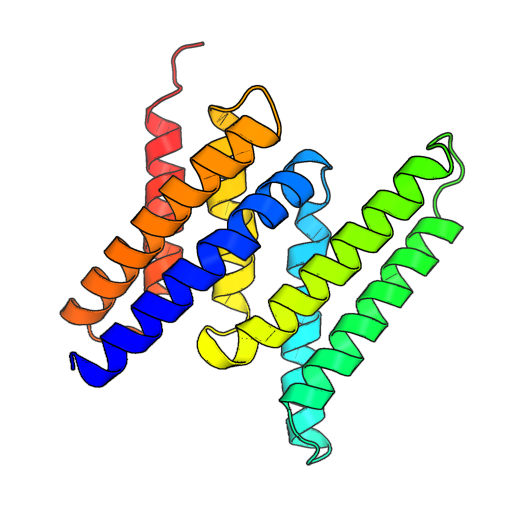CA . LEU A 1 175 ? -22.335 1.672 -4.859 1.00 82.81 175 LEU A CA 1
ATOM 1331 C C . LEU A 1 175 ? -22.618 1.594 -3.354 1.00 82.81 175 LEU A C 1
ATOM 1333 O O . LEU A 1 175 ? -23.773 1.645 -2.935 1.00 82.81 175 LEU A O 1
ATOM 1337 N N . SER A 1 176 ? -21.571 1.568 -2.525 1.00 79.56 176 SER A N 1
ATOM 1338 C CA . SER A 1 176 ? -21.704 1.686 -1.069 1.00 79.56 176 SER A CA 1
ATOM 1339 C C . SER A 1 176 ? -22.354 3.014 -0.641 1.00 79.56 176 SER A C 1
ATOM 1341 O O . SER A 1 176 ? -23.006 3.061 0.406 1.00 79.56 176 SER A O 1
ATOM 1343 N N . PHE A 1 177 ? -22.271 4.084 -1.454 1.00 72.75 177 PHE A N 1
ATOM 1344 C CA . PHE A 1 177 ? -23.020 5.323 -1.204 1.00 72.75 177 PHE A CA 1
ATOM 1345 C C . PHE A 1 177 ? -24.519 5.203 -1.354 1.00 72.75 177 PHE A C 1
ATOM 1347 O O . PHE A 1 177 ? -25.224 5.741 -0.501 1.00 72.75 177 PHE A O 1
ATOM 1354 N N . LEU A 1 178 ? -24.982 4.450 -2.342 1.00 72.62 178 LEU A N 1
ATOM 1355 C CA . LEU A 1 178 ? -26.408 4.268 -2.593 1.00 72.62 178 LEU A CA 1
ATOM 1356 C C . LEU A 1 178 ? -27.095 3.468 -1.480 1.00 72.62 178 LEU A C 1
ATOM 1358 O O . LEU A 1 178 ? -28.306 3.557 -1.311 1.00 72.62 178 LEU A O 1
ATOM 1362 N N . TRP A 1 179 ? -26.332 2.706 -0.690 1.00 59.50 179 TRP A N 1
ATOM 1363 C CA . TRP A 1 179 ? -26.906 1.809 0.310 1.00 59.50 179 TRP A CA 1
ATOM 1364 C C . TRP A 1 179 ? -27.094 2.403 1.703 1.00 59.50 179 TRP A C 1
ATOM 1366 O O . TRP A 1 179 ? -27.730 1.783 2.551 1.00 59.50 179 TRP A O 1
ATOM 1376 N N . LYS A 1 180 ? -26.577 3.604 1.967 1.00 53.47 180 LYS A N 1
ATOM 1377 C CA . LYS A 1 180 ? -26.840 4.284 3.242 1.00 53.47 180 LYS A CA 1
ATOM 1378 C C . LYS A 1 180 ? -27.325 5.693 2.966 1.00 53.47 180 LYS A C 1
ATOM 1380 O O . LYS A 1 180 ? -26.585 6.653 3.160 1.00 53.47 180 LYS A O 1
ATOM 1385 N N . GLU A 1 181 ? -28.572 5.731 2.518 1.00 47.75 181 GLU A N 1
ATOM 1386 C CA . GLU A 1 181 ? -29.495 6.861 2.607 1.00 47.75 181 GLU A CA 1
ATOM 1387 C C . GLU A 1 181 ? -30.629 6.566 3.615 1.00 47.75 181 GLU A C 1
ATOM 1389 O O . GLU A 1 181 ? -31.714 7.124 3.534 1.00 47.75 181 GLU A O 1
ATOM 1394 N N . GLN A 1 182 ? -30.398 5.677 4.592 1.00 40.69 182 GLN A N 1
ATOM 1395 C CA . GLN A 1 182 ? -31.293 5.492 5.740 1.00 40.69 182 GLN A CA 1
ATOM 1396 C C . GLN A 1 182 ? -30.470 5.207 7.003 1.00 40.69 182 GLN A C 1
ATOM 1398 O O . GLN A 1 182 ? -29.838 4.154 7.116 1.00 40.69 182 GLN A O 1
ATOM 1403 N N . GLY A 1 183 ? -30.446 6.169 7.929 1.00 36.09 183 GLY A N 1
ATOM 1404 C CA . GLY A 1 183 ? -29.786 6.082 9.234 1.00 36.09 183 GLY A CA 1
ATOM 1405 C C . GLY A 1 183 ? -29.240 7.420 9.689 1.00 36.09 183 GLY A C 1
ATOM 1406 O O . GLY A 1 183 ? -28.013 7.607 9.522 1.00 36.09 183 GLY A O 1
#

Foldseek 3Di:
DCVLLVVLLVLLLVLLLQQLLLLLVCVVVVNLVLLVVLLVQLVVQQVVCVVVVHDSLVSSLVRSVVVLVVVLVVVVVPDPDDDDPVVSVVSSVSSNSSSVSQSVSCVRAHSVVSSLLSHLLLVLLVVVDPDSVSSSVSSSVLSSVLLVQLSVVCVVPVDDSHVSSSVSSVVSSVVSVVVPPDD

pLDDT: mean 80.52, std 10.57, range [36.09, 91.62]

Nearest PDB structures (foldseek):
  7kyp-assembly4_N  TM=7.684E-01  e=5.822E-07  Streptococcus pneumoniae D39
  7kyo-assembly1_C-2  TM=7.650E-01  e=1.674E-06  Streptococcus pneumoniae D39
  5oge-assembly3_C  TM=2.884E-01  e=3.638E+00  Saccharomyces cerevisiae S288C
  7a0g-assembly1_FFF  TM=1.903E-01  e=6.471E+00  Serratia marcescens

Organism: NCBI:txid1450514

InterPro domains:
  IPR001626 ABC transporter, TroCD-like [PF00950] (2-81)
  IPR001626 ABC transporte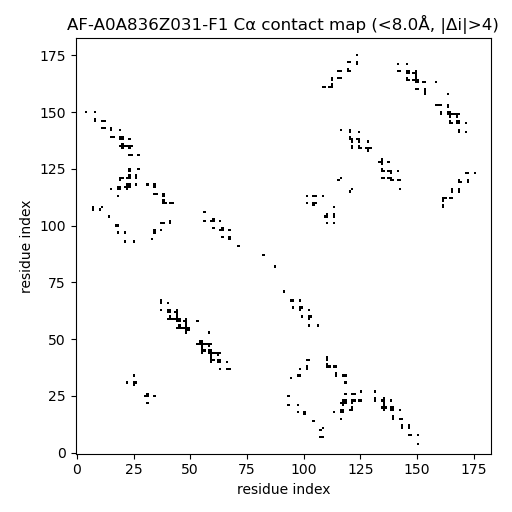r, TroCD-like [PF00950] (82-178)
  IPR001626 ABC transporter, TroCD-like [PTHR30477] (81-181)
  IPR037294 ABC 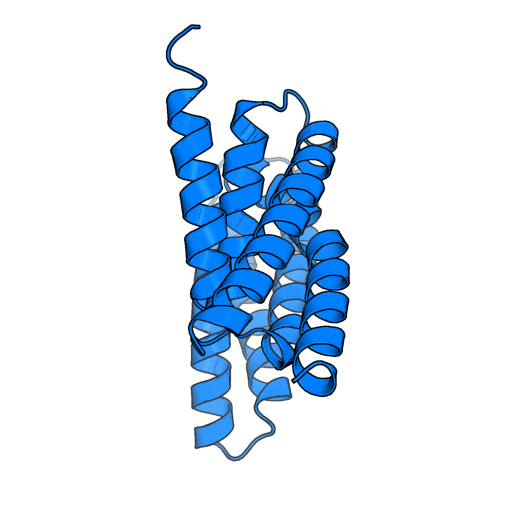transporter, BtuC-like [G3DSA:1.10.3470.10] (8-182)
  IPR037294 ABC transporter, BtuC-like [SSF81345] (2-73)
  IPR037294 ABC transporter, BtuC-like [SSF81345] (61-175)